Protein AF-A0A3M1JJW3-F1 (afdb_monomer)

Solvent-accessible surface area (backbone atoms only — not comparable to full-atom values): 13992 Å² total; per-residue (Å²): 138,58,79,67,61,59,53,56,55,54,56,55,59,58,60,66,68,74,74,71,74,74,78,77,76,80,74,69,38,36,72,59,6,46,48,39,45,74,72,70,44,71,58,30,52,30,18,22,95,76,25,69,29,32,69,38,70,54,55,29,68,55,89,68,52,60,65,56,50,45,45,43,37,59,63,37,68,72,61,50,55,37,51,52,63,90,74,53,37,67,65,55,50,36,7,33,48,45,27,38,71,74,47,78,52,71,62,95,85,65,74,89,71,65,64,76,88,78,71,61,98,82,52,53,69,14,44,54,46,36,50,73,49,48,50,42,51,84,35,59,80,87,49,46,53,62,68,37,66,76,66,75,45,83,68,41,48,68,56,44,46,47,42,37,58,60,40,68,87,89,52,63,33,47,52,62,90,60,50,38,71,70,58,39,36,38,30,27,54,43,47,32,53,37,43,47,63,70,70,46,64,98,61,73,81,56,90,89,61,83,66,98,58,66,61,70,60,50,51,51,52,51,50,51,49,52,53,53,50,50,52,52,52,51,56,55,64,76,73,110

Structure (mmCIF, N/CA/C/O backbone):
data_AF-A0A3M1JJW3-F1
#
_entry.id   AF-A0A3M1JJW3-F1
#
loop_
_atom_site.group_PDB
_atom_site.id
_atom_site.type_symbol
_atom_site.label_atom_id
_atom_site.label_alt_id
_atom_site.label_comp_id
_atom_site.label_asym_id
_atom_site.label_entity_id
_atom_site.label_seq_id
_atom_site.pdbx_PDB_ins_code
_atom_site.Cartn_x
_atom_site.Cartn_y
_atom_site.Cartn_z
_atom_site.occupancy
_atom_site.B_iso_or_equiv
_atom_site.auth_seq_id
_atom_site.auth_comp_id
_atom_site.auth_asym_id
_atom_site.auth_atom_id
_atom_site.pdbx_PDB_model_num
ATOM 1 N N . MET A 1 1 ? 36.194 26.537 -55.000 1.00 54.62 1 MET A N 1
ATOM 2 C CA . MET A 1 1 ? 36.031 26.000 -53.635 1.00 54.62 1 MET A CA 1
ATOM 3 C C . MET A 1 1 ? 37.402 25.673 -53.083 1.00 54.62 1 MET A C 1
ATOM 5 O O . MET A 1 1 ? 38.096 24.830 -53.651 1.00 54.62 1 MET A O 1
ATOM 9 N N . THR A 1 2 ? 37.841 26.425 -52.080 1.00 65.19 2 THR A N 1
ATOM 10 C CA . THR A 1 2 ? 39.199 26.355 -51.520 1.00 65.19 2 THR A CA 1
ATOM 11 C C . THR A 1 2 ? 39.281 25.254 -50.460 1.00 65.19 2 THR A C 1
ATOM 13 O O . THR A 1 2 ? 38.279 24.832 -49.886 1.00 65.19 2 THR A O 1
ATOM 16 N N . THR A 1 3 ? 40.483 24.746 -50.198 1.00 58.31 3 THR A N 1
ATOM 17 C CA . THR A 1 3 ? 40.775 23.640 -49.263 1.00 58.31 3 THR A CA 1
ATOM 18 C C . THR A 1 3 ? 40.256 23.865 -47.833 1.00 58.31 3 THR A C 1
ATOM 20 O O . THR A 1 3 ? 40.056 22.899 -47.104 1.00 58.31 3 THR A O 1
ATOM 23 N N . ILE A 1 4 ? 39.969 25.115 -47.456 1.00 58.34 4 ILE A N 1
ATOM 24 C CA . ILE A 1 4 ? 39.428 25.519 -46.150 1.00 58.34 4 ILE A CA 1
ATOM 25 C C . ILE A 1 4 ? 37.915 25.237 -46.037 1.00 58.34 4 ILE A C 1
ATOM 27 O O . ILE A 1 4 ? 37.450 24.828 -44.976 1.00 58.34 4 ILE A O 1
ATOM 31 N N . GLU A 1 5 ? 37.152 25.338 -47.131 1.00 54.09 5 GLU A N 1
ATOM 32 C CA . GLU A 1 5 ? 35.708 25.031 -47.136 1.00 54.09 5 GLU A CA 1
ATOM 33 C C . GLU A 1 5 ? 35.439 23.531 -46.944 1.00 54.09 5 GLU A C 1
ATOM 35 O O . GLU A 1 5 ? 34.469 23.141 -46.297 1.00 54.09 5 GLU A O 1
ATOM 40 N N . LYS A 1 6 ? 36.335 22.670 -47.444 1.00 52.19 6 LYS A N 1
ATOM 41 C CA . LYS A 1 6 ? 36.234 21.213 -47.265 1.00 52.19 6 LYS A CA 1
ATOM 42 C C . LYS A 1 6 ? 36.520 20.779 -45.824 1.00 52.19 6 LYS A C 1
ATOM 44 O O . LYS A 1 6 ? 35.926 19.806 -45.367 1.00 52.19 6 LYS A O 1
ATOM 49 N N . LEU A 1 7 ? 37.383 21.503 -45.103 1.00 52.34 7 LEU A N 1
ATOM 50 C CA . LEU A 1 7 ? 37.691 21.206 -43.701 1.00 52.34 7 LEU A CA 1
ATOM 51 C C . LEU A 1 7 ? 36.532 21.568 -42.762 1.00 52.34 7 LEU A C 1
ATOM 53 O O . LEU A 1 7 ? 36.288 20.835 -41.811 1.00 52.34 7 LEU A O 1
ATOM 57 N N . PHE A 1 8 ? 35.798 22.649 -43.048 1.00 49.50 8 PHE A N 1
ATOM 58 C CA . PHE A 1 8 ? 34.673 23.101 -42.218 1.00 49.50 8 PHE A CA 1
ATOM 59 C C . PHE A 1 8 ? 33.429 22.207 -42.362 1.00 49.50 8 PHE A C 1
ATOM 61 O O . PHE A 1 8 ? 32.713 21.958 -41.395 1.00 49.50 8 PHE A O 1
ATOM 68 N N . VAL A 1 9 ? 33.195 21.660 -43.560 1.00 55.44 9 VAL A N 1
ATOM 69 C CA . VAL A 1 9 ? 32.096 20.709 -43.808 1.00 55.44 9 VAL A CA 1
ATOM 70 C C . VAL A 1 9 ? 32.367 19.347 -43.149 1.00 55.44 9 VAL A C 1
ATOM 72 O O . VAL A 1 9 ? 31.439 18.709 -42.654 1.00 55.44 9 VAL A O 1
ATOM 75 N N . LEU A 1 10 ? 33.633 18.918 -43.071 1.00 51.59 10 LEU A N 1
ATOM 76 C CA . LEU A 1 10 ? 34.009 17.644 -42.446 1.00 51.59 10 LEU A CA 1
ATOM 77 C C . LEU A 1 10 ? 33.928 17.666 -40.908 1.00 51.59 10 LEU A C 1
ATOM 79 O O . LEU A 1 10 ? 33.547 16.658 -40.317 1.00 51.59 10 LEU A O 1
ATOM 83 N N . THR A 1 11 ? 34.210 18.791 -40.245 1.00 50.91 11 THR A N 1
ATOM 84 C CA . THR A 1 11 ? 34.072 18.903 -38.778 1.00 50.91 11 THR A CA 1
ATOM 85 C C . THR A 1 11 ? 32.626 19.087 -38.314 1.00 50.91 11 THR A C 1
ATOM 87 O O . THR A 1 11 ? 32.261 18.549 -37.271 1.00 50.91 11 THR A O 1
ATOM 90 N N . ILE A 1 12 ? 31.768 19.760 -39.091 1.00 53.88 12 ILE A N 1
ATOM 91 C CA . ILE A 1 12 ? 30.333 19.880 -38.766 1.00 53.88 12 ILE A CA 1
ATOM 92 C C . ILE A 1 12 ? 29.597 18.549 -38.998 1.00 53.88 12 ILE A C 1
ATOM 94 O O . ILE A 1 12 ? 28.742 18.176 -38.196 1.00 53.88 12 ILE A O 1
ATOM 98 N N . GLY A 1 13 ? 29.970 17.778 -40.027 1.00 49.88 13 GLY A N 1
ATOM 99 C CA . GLY A 1 13 ? 29.400 16.446 -40.267 1.00 49.88 13 GLY A CA 1
ATOM 100 C C . GLY A 1 13 ? 29.694 15.432 -39.150 1.00 49.88 13 GLY A C 1
ATOM 101 O O . GLY A 1 13 ? 28.838 14.612 -38.828 1.00 49.88 13 GLY A O 1
ATOM 102 N N . ALA A 1 14 ? 30.866 15.519 -38.512 1.00 51.44 14 ALA A N 1
ATOM 103 C CA . ALA A 1 14 ? 31.260 14.624 -37.420 1.00 51.44 14 ALA A CA 1
ATOM 104 C C . ALA A 1 14 ? 30.595 14.960 -36.069 1.00 51.44 14 ALA A C 1
ATOM 106 O O . ALA A 1 14 ? 30.401 14.069 -35.245 1.00 51.44 14 ALA A O 1
ATOM 107 N N . LEU A 1 15 ? 30.202 16.218 -35.842 1.00 51.81 15 LEU A N 1
ATOM 108 C CA . LEU A 1 15 ? 29.536 16.648 -34.603 1.00 51.81 15 LEU A CA 1
ATOM 109 C C . LEU A 1 15 ? 28.028 16.348 -34.580 1.00 51.81 15 LEU A C 1
ATOM 111 O O . LEU A 1 15 ? 27.453 16.229 -33.502 1.00 51.81 15 LEU A O 1
ATOM 115 N N . ILE A 1 16 ? 27.388 16.166 -35.739 1.00 53.56 16 ILE A N 1
ATOM 116 C CA . ILE A 1 16 ? 25.949 15.851 -35.817 1.00 53.56 16 ILE A CA 1
ATOM 117 C C . ILE A 1 16 ? 25.672 14.354 -35.562 1.00 53.56 16 ILE A C 1
ATOM 119 O O . ILE A 1 16 ? 24.586 13.999 -35.111 1.00 53.56 16 ILE A O 1
ATOM 123 N N . PHE A 1 17 ? 26.656 13.468 -35.747 1.00 51.25 17 PHE A N 1
ATOM 124 C CA . PHE A 1 17 ? 26.490 12.027 -35.491 1.00 51.25 17 PHE A CA 1
ATOM 125 C C . PHE A 1 17 ? 26.677 11.607 -34.022 1.00 51.25 17 PHE A C 1
ATOM 127 O O . PHE A 1 17 ? 26.298 10.498 -33.659 1.00 51.25 17 PHE A O 1
ATOM 134 N N . ALA A 1 18 ? 27.218 12.474 -33.161 1.00 55.72 18 ALA A N 1
ATOM 135 C CA . ALA A 1 18 ? 27.487 12.152 -31.753 1.00 55.72 18 ALA A CA 1
ATOM 136 C C . ALA A 1 18 ? 26.302 12.427 -30.798 1.00 55.72 18 ALA A C 1
ATOM 138 O O . ALA A 1 18 ? 26.419 12.190 -29.599 1.00 55.72 18 ALA A O 1
ATOM 139 N N . GLY A 1 19 ? 25.173 12.941 -31.305 1.00 49.34 19 GLY A N 1
ATOM 140 C CA . GLY A 1 19 ? 24.017 13.346 -30.488 1.00 49.34 19 GLY A CA 1
ATOM 141 C C . GLY A 1 19 ? 22.866 12.337 -30.412 1.00 49.34 19 GLY A C 1
ATOM 142 O O . GLY A 1 19 ? 21.942 12.539 -29.630 1.00 49.34 19 GLY A O 1
ATOM 143 N N . PHE A 1 20 ? 22.900 11.261 -31.202 1.00 56.09 20 PHE A N 1
ATOM 144 C CA . PHE A 1 20 ? 21.880 10.211 -31.187 1.00 56.09 20 PHE A CA 1
ATOM 145 C C . PHE A 1 20 ? 22.431 8.972 -30.479 1.00 56.09 20 PHE A C 1
ATOM 147 O O . PHE A 1 20 ? 22.791 7.980 -31.106 1.00 56.09 20 PHE A O 1
ATOM 154 N N . SER A 1 21 ? 22.504 9.034 -29.150 1.00 54.81 21 SER A N 1
ATOM 155 C CA . SER A 1 21 ? 22.507 7.810 -28.352 1.00 54.81 21 SER A CA 1
ATOM 156 C C . SER A 1 21 ? 21.081 7.264 -28.400 1.00 54.81 21 SER A C 1
ATOM 158 O O . SER A 1 21 ? 20.198 7.894 -27.811 1.00 54.81 21 SER A O 1
ATOM 160 N N . PRO A 1 22 ? 20.793 6.154 -29.107 1.00 50.78 22 PRO A N 1
ATOM 161 C CA . PRO A 1 22 ? 19.512 5.496 -28.918 1.00 50.78 22 PRO A CA 1
ATOM 162 C C . PRO A 1 22 ? 19.392 5.191 -27.423 1.00 50.78 22 PRO A C 1
ATOM 164 O O . PRO A 1 22 ? 20.326 4.644 -26.833 1.00 50.78 22 PRO A O 1
ATOM 167 N N . SER A 1 23 ? 18.274 5.576 -26.798 1.00 57.62 23 SER A N 1
ATOM 168 C CA . SER A 1 23 ? 17.914 4.971 -25.516 1.00 57.62 23 SER A CA 1
ATOM 169 C C . SER A 1 23 ? 17.923 3.471 -25.756 1.00 57.62 23 SER A C 1
ATOM 171 O O . SER A 1 23 ? 17.132 2.969 -26.556 1.00 57.62 23 SER A O 1
ATOM 173 N N . LEU A 1 24 ? 18.884 2.774 -25.152 1.00 58.94 24 LEU A N 1
ATOM 174 C CA . LEU A 1 24 ? 18.874 1.324 -25.129 1.00 58.94 24 LEU A CA 1
ATOM 175 C C . LEU A 1 24 ? 17.554 0.942 -24.469 1.00 58.94 24 LEU A C 1
ATOM 177 O O . LEU A 1 24 ? 17.331 1.276 -23.308 1.00 58.94 24 LEU A O 1
ATOM 181 N N . ALA A 1 25 ? 16.657 0.327 -25.237 1.00 65.44 25 ALA A N 1
ATOM 182 C CA . ALA A 1 25 ? 15.433 -0.219 -24.684 1.00 65.44 25 ALA A CA 1
ATOM 183 C C . ALA A 1 25 ? 15.824 -1.182 -23.556 1.00 65.44 25 ALA A C 1
ATOM 185 O O . ALA A 1 25 ? 16.636 -2.086 -23.778 1.00 65.44 25 ALA A O 1
ATOM 186 N N . HIS A 1 26 ? 15.294 -0.961 -22.350 1.00 75.69 26 HIS A N 1
ATOM 187 C CA . HIS A 1 26 ? 15.503 -1.870 -21.229 1.00 75.69 26 HIS A CA 1
ATOM 188 C C . HIS A 1 26 ? 14.913 -3.231 -21.598 1.00 75.69 26 HIS A C 1
ATOM 190 O O . HIS A 1 26 ? 13.712 -3.357 -21.850 1.00 75.69 26 HIS A O 1
ATOM 196 N N . ALA A 1 27 ? 15.772 -4.244 -21.705 1.00 82.25 27 ALA A N 1
ATOM 197 C CA . ALA A 1 27 ? 15.326 -5.604 -21.951 1.00 82.25 27 ALA A CA 1
ATOM 198 C C . ALA A 1 27 ? 14.653 -6.130 -20.679 1.00 82.25 27 ALA A C 1
ATOM 200 O O . ALA A 1 27 ? 15.264 -6.114 -19.612 1.00 82.25 27 ALA A O 1
ATOM 201 N N . GLN A 1 28 ? 13.409 -6.598 -20.802 1.00 89.75 28 GLN A N 1
ATOM 202 C CA . GLN A 1 28 ? 12.640 -7.077 -19.655 1.00 89.75 28 GLN A CA 1
ATOM 203 C C . GLN A 1 28 ? 13.352 -8.250 -18.969 1.00 89.75 28 GLN A C 1
ATOM 205 O O . GLN A 1 28 ? 13.761 -9.209 -19.628 1.00 89.75 28 GLN A O 1
ATOM 210 N N . ASN A 1 29 ? 13.467 -8.186 -17.646 1.00 96.50 29 ASN A N 1
ATOM 211 C CA . ASN A 1 29 ? 14.140 -9.173 -16.812 1.00 96.50 29 ASN A CA 1
ATOM 212 C C . ASN A 1 29 ? 13.159 -9.769 -15.778 1.00 96.50 29 ASN A C 1
ATOM 214 O O . ASN A 1 29 ? 12.889 -9.129 -14.758 1.00 96.50 29 ASN A O 1
ATOM 218 N N . PRO A 1 30 ? 12.641 -10.994 -15.991 1.00 96.62 30 PRO A N 1
ATOM 219 C CA . PRO A 1 30 ? 11.679 -11.608 -15.075 1.00 96.62 30 PRO A CA 1
ATOM 220 C C . PRO A 1 30 ? 12.261 -11.920 -13.686 1.00 96.62 30 PRO A C 1
ATOM 222 O O . PRO A 1 30 ? 11.524 -11.865 -12.704 1.00 96.62 30 PRO A O 1
ATOM 225 N N . ASP A 1 31 ? 13.567 -12.177 -13.559 1.00 97.56 31 ASP A N 1
ATOM 226 C CA . ASP A 1 31 ? 14.196 -12.398 -12.247 1.00 97.56 31 ASP A CA 1
ATOM 227 C C . ASP A 1 31 ? 14.218 -11.101 -11.428 1.00 97.56 31 ASP A C 1
ATOM 229 O O . ASP A 1 31 ? 13.888 -11.099 -10.239 1.00 97.56 31 ASP A O 1
ATOM 233 N N . ASN A 1 32 ? 14.532 -9.971 -12.073 1.00 97.50 32 ASN A N 1
ATOM 234 C CA . ASN A 1 32 ? 14.405 -8.661 -11.434 1.00 97.50 32 ASN A CA 1
ATOM 235 C C . ASN A 1 32 ? 12.936 -8.345 -11.114 1.00 97.50 32 ASN A C 1
ATOM 237 O O . ASN A 1 32 ? 12.628 -7.856 -10.030 1.00 97.50 32 ASN A O 1
ATOM 241 N N . GLY A 1 33 ? 12.014 -8.691 -12.015 1.00 97.38 33 GLY A N 1
ATOM 242 C CA . GLY A 1 33 ? 10.577 -8.539 -11.802 1.00 97.38 33 GLY A CA 1
ATOM 243 C C . GLY A 1 33 ? 10.077 -9.276 -10.563 1.00 97.38 33 GLY A C 1
ATOM 244 O O . GLY A 1 33 ? 9.302 -8.718 -9.785 1.00 97.38 33 GLY A O 1
ATOM 245 N N . LYS A 1 34 ? 10.575 -10.493 -10.326 1.00 97.69 34 LYS A N 1
ATOM 246 C CA . LYS A 1 34 ? 10.289 -11.265 -9.114 1.00 97.69 34 LYS A CA 1
ATOM 247 C C . LYS A 1 34 ? 10.776 -10.552 -7.854 1.00 97.69 34 LYS A C 1
ATOM 249 O O . LYS A 1 34 ? 10.012 -10.433 -6.900 1.00 97.69 34 LYS A O 1
ATOM 254 N N . LEU A 1 35 ? 12.002 -10.025 -7.858 1.00 97.00 35 LEU A N 1
ATOM 255 C CA . LEU A 1 35 ? 12.539 -9.252 -6.727 1.00 97.00 35 LEU A CA 1
ATOM 256 C C . LEU A 1 35 ? 11.706 -7.994 -6.452 1.00 97.00 35 LEU A C 1
ATOM 258 O O . LEU A 1 35 ? 11.370 -7.701 -5.302 1.00 97.00 35 LEU A O 1
ATOM 262 N N . VAL A 1 36 ? 11.318 -7.265 -7.503 1.00 95.69 36 VAL A N 1
ATOM 263 C CA . VAL A 1 36 ? 10.444 -6.095 -7.368 1.00 95.69 36 VAL A CA 1
ATOM 264 C C . VAL A 1 36 ? 9.097 -6.497 -6.765 1.00 95.69 36 VAL A C 1
ATOM 266 O O . VAL A 1 36 ? 8.619 -5.850 -5.834 1.00 95.69 36 VAL A O 1
ATOM 269 N N . TRP A 1 37 ? 8.487 -7.578 -7.251 1.00 95.56 37 TRP A N 1
ATOM 270 C CA . TRP A 1 37 ? 7.200 -8.068 -6.760 1.00 95.56 37 TRP A CA 1
ATOM 271 C C . TRP A 1 37 ? 7.238 -8.515 -5.295 1.00 95.56 37 TRP A C 1
ATOM 273 O O . TRP A 1 37 ? 6.330 -8.207 -4.520 1.00 95.56 37 TRP A O 1
ATOM 283 N N . GLU A 1 38 ? 8.280 -9.252 -4.914 1.00 94.75 38 GLU A N 1
ATOM 284 C CA . GLU A 1 38 ? 8.361 -9.909 -3.613 1.00 94.75 38 GLU A CA 1
ATOM 285 C C . GLU A 1 38 ? 8.897 -9.005 -2.504 1.00 94.75 38 GLU A C 1
ATOM 287 O O . GLU A 1 38 ? 8.471 -9.163 -1.353 1.00 94.75 38 GLU A O 1
ATOM 292 N N . GLU A 1 39 ? 9.805 -8.081 -2.831 1.00 91.12 39 GLU A N 1
ATOM 293 C CA . GLU A 1 39 ? 10.620 -7.381 -1.832 1.00 91.12 39 GLU A CA 1
ATOM 294 C C . GLU A 1 39 ? 10.546 -5.854 -1.917 1.00 91.12 39 GLU A C 1
ATOM 296 O O . GLU A 1 39 ? 10.592 -5.186 -0.883 1.00 91.12 39 GLU A O 1
ATOM 301 N N . GLN A 1 40 ? 10.458 -5.287 -3.122 1.00 89.00 40 GLN A N 1
ATOM 302 C CA . GLN A 1 40 ? 10.603 -3.834 -3.313 1.00 89.00 40 GLN A CA 1
ATOM 303 C C . GLN A 1 40 ? 9.260 -3.115 -3.458 1.00 89.00 40 GLN A C 1
ATOM 305 O O . GLN A 1 40 ? 9.141 -1.938 -3.117 1.00 89.00 40 GLN A O 1
ATOM 310 N N . SER A 1 41 ? 8.243 -3.822 -3.944 1.00 87.25 41 SER A N 1
ATOM 311 C CA . SER A 1 41 ? 6.891 -3.308 -4.119 1.00 87.25 41 SER A CA 1
ATOM 312 C C . SER A 1 41 ? 5.930 -3.885 -3.081 1.00 87.25 41 SER A C 1
ATOM 314 O O . SER A 1 41 ? 6.140 -4.947 -2.500 1.00 87.25 41 SER A O 1
ATOM 316 N N . ASN A 1 42 ? 4.817 -3.182 -2.879 1.00 88.31 42 ASN A N 1
ATOM 317 C CA . ASN A 1 42 ? 3.696 -3.667 -2.073 1.00 88.31 42 ASN A CA 1
ATOM 318 C C . ASN A 1 42 ? 2.580 -4.272 -2.943 1.00 88.31 42 ASN A C 1
ATOM 320 O O . ASN A 1 42 ? 1.467 -4.475 -2.458 1.00 88.31 42 ASN A O 1
ATOM 324 N N . CYS A 1 43 ? 2.845 -4.553 -4.226 1.00 92.69 43 CYS A N 1
ATOM 325 C CA . CYS A 1 43 ? 1.827 -4.996 -5.180 1.00 92.69 43 CYS A CA 1
ATOM 326 C C . CYS A 1 43 ? 1.178 -6.321 -4.754 1.00 92.69 43 CYS A C 1
ATOM 328 O O . CYS A 1 43 ? -0.053 -6.436 -4.762 1.00 92.69 43 CYS A O 1
ATOM 330 N N . LYS A 1 44 ? 1.983 -7.278 -4.271 1.00 93.50 44 LYS A N 1
ATOM 331 C CA . LYS A 1 44 ? 1.506 -8.581 -3.784 1.00 93.50 44 LYS A CA 1
ATOM 332 C C . LYS A 1 44 ? 0.524 -8.491 -2.615 1.00 93.50 44 LYS A C 1
ATOM 334 O O . LYS A 1 44 ? -0.348 -9.345 -2.472 1.00 93.50 44 LYS A O 1
ATOM 339 N N . ASN A 1 45 ? 0.597 -7.431 -1.802 1.00 91.06 45 ASN A N 1
ATOM 340 C CA . ASN A 1 45 ? -0.308 -7.266 -0.662 1.00 91.06 45 ASN A CA 1
ATOM 341 C C . ASN A 1 45 ? -1.761 -7.164 -1.128 1.00 91.06 45 ASN A C 1
ATOM 343 O O . ASN A 1 45 ? -2.654 -7.656 -0.438 1.00 91.06 45 ASN A O 1
ATOM 347 N N . CYS A 1 46 ? -1.982 -6.579 -2.311 1.00 91.31 46 CYS A N 1
ATOM 348 C CA . CYS A 1 46 ? -3.299 -6.464 -2.925 1.00 91.31 46 CYS A CA 1
ATOM 349 C C . CYS A 1 46 ? -3.573 -7.549 -3.971 1.00 91.31 46 CYS A C 1
ATOM 351 O O . CYS A 1 46 ? -4.694 -8.044 -4.041 1.00 91.31 46 CYS A O 1
ATOM 353 N N . HIS A 1 47 ? -2.577 -7.918 -4.774 1.00 93.50 47 HIS A N 1
ATOM 354 C CA . HIS A 1 47 ? -2.738 -8.818 -5.921 1.00 93.50 47 HIS A CA 1
ATOM 355 C C . HIS A 1 47 ? -2.353 -10.279 -5.638 1.00 93.50 47 HIS A C 1
ATOM 357 O O . HIS A 1 47 ? -2.420 -11.102 -6.543 1.00 93.50 47 HIS A O 1
ATOM 363 N N . GLY A 1 48 ? -1.985 -10.620 -4.402 1.00 92.69 48 GLY A N 1
ATOM 364 C CA . GLY A 1 48 ? -1.575 -11.971 -4.012 1.00 92.69 48 GLY A CA 1
ATOM 365 C C . GLY A 1 48 ? -0.101 -12.258 -4.301 1.00 92.69 48 GLY A C 1
ATOM 366 O O . GLY A 1 48 ? 0.531 -11.587 -5.112 1.00 92.69 48 GLY A O 1
ATOM 367 N N . ASP A 1 49 ? 0.464 -13.260 -3.626 1.00 93.44 49 ASP A N 1
ATOM 368 C CA . ASP A 1 49 ? 1.900 -13.573 -3.712 1.00 93.44 49 ASP A CA 1
ATOM 369 C C . ASP A 1 49 ? 2.359 -13.949 -5.127 1.00 93.44 49 ASP A C 1
ATOM 371 O O . ASP A 1 49 ? 3.486 -13.655 -5.510 1.00 93.44 49 ASP A O 1
ATOM 375 N N . MET A 1 50 ? 1.459 -14.511 -5.930 1.00 93.88 50 MET A N 1
ATOM 376 C CA . MET A 1 50 ? 1.692 -14.970 -7.299 1.00 93.88 50 MET A CA 1
ATOM 377 C C . MET A 1 50 ? 0.837 -14.195 -8.310 1.00 93.88 50 MET A C 1
ATOM 379 O O . MET A 1 50 ? 0.545 -14.709 -9.380 1.00 93.88 50 MET A O 1
ATOM 383 N N . GLY A 1 51 ? 0.352 -12.996 -7.964 1.00 94.25 51 GLY A N 1
ATOM 384 C CA . GLY A 1 51 ? -0.503 -12.207 -8.857 1.00 94.25 51 GLY A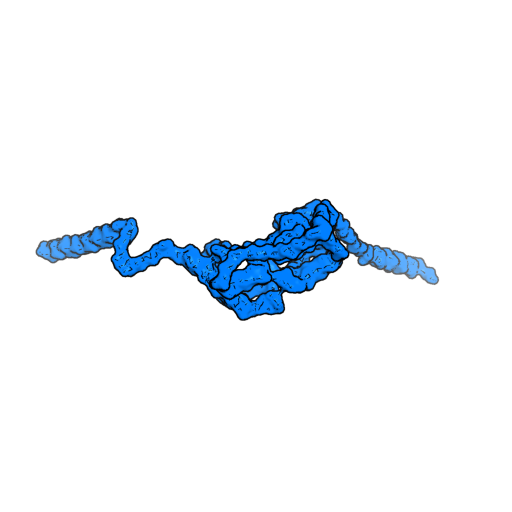 CA 1
ATOM 385 C C . GLY A 1 51 ? -1.882 -12.821 -9.124 1.00 94.25 51 GLY A C 1
ATOM 386 O O . GLY A 1 51 ? -2.567 -12.386 -10.040 1.00 94.25 51 GLY A O 1
ATOM 387 N N . GLN A 1 52 ? -2.314 -13.816 -8.350 1.00 92.56 52 GLN A N 1
ATOM 388 C CA . GLN A 1 52 ? -3.590 -14.534 -8.495 1.00 92.56 52 GLN A CA 1
ATOM 389 C C . GLN A 1 52 ? -4.820 -13.741 -8.020 1.00 92.56 52 GLN A C 1
ATOM 391 O O . GLN A 1 52 ? -5.956 -14.191 -8.143 1.00 92.56 52 GLN A O 1
ATOM 396 N N . GLY A 1 53 ? -4.595 -12.557 -7.465 1.00 90.94 53 GLY A N 1
ATOM 397 C CA . GLY A 1 53 ? -5.602 -11.728 -6.828 1.00 90.94 53 GLY A CA 1
ATOM 398 C C . GLY A 1 53 ? -5.731 -12.002 -5.329 1.00 90.94 53 GLY A C 1
ATOM 399 O O . GLY A 1 53 ? -5.465 -13.095 -4.831 1.00 90.94 53 GLY A O 1
ATOM 400 N N . LYS A 1 54 ? -6.124 -10.964 -4.587 1.00 89.62 54 LYS A N 1
ATOM 401 C CA . LYS A 1 54 ? -6.445 -11.036 -3.152 1.00 89.62 54 LYS A CA 1
ATOM 402 C C . LYS A 1 54 ? -7.469 -9.960 -2.798 1.00 89.62 54 LYS A C 1
ATOM 404 O O . LYS A 1 54 ? -8.668 -10.202 -2.789 1.00 89.62 54 LYS A O 1
ATOM 409 N N . TRP A 1 55 ? -6.999 -8.740 -2.575 1.00 87.88 55 TRP A N 1
ATOM 410 C CA . TRP A 1 55 ? -7.828 -7.543 -2.398 1.00 87.88 55 TRP A CA 1
ATOM 411 C C . TRP A 1 55 ? -8.181 -6.890 -3.742 1.00 87.88 55 TRP A C 1
ATOM 413 O O . TRP A 1 55 ? -9.218 -6.240 -3.868 1.00 87.88 55 TRP A O 1
ATOM 423 N N . SER A 1 56 ? -7.314 -7.094 -4.733 1.00 89.38 56 SER A N 1
ATOM 424 C CA . SER A 1 56 ? -7.445 -6.683 -6.128 1.00 89.38 56 SER A CA 1
ATOM 425 C C . SER A 1 56 ? -7.440 -7.914 -7.029 1.00 89.38 56 SER A C 1
ATOM 427 O O . SER A 1 56 ? -6.938 -8.963 -6.625 1.00 89.38 56 SER A O 1
ATOM 429 N N . GLY A 1 57 ? -7.986 -7.774 -8.239 1.00 89.56 57 GLY A N 1
ATOM 430 C CA . GLY A 1 57 ? -8.074 -8.869 -9.207 1.00 89.56 57 GLY A CA 1
ATOM 431 C C . GLY A 1 57 ? -6.714 -9.429 -9.646 1.00 89.56 57 GLY A C 1
ATOM 432 O O . GLY A 1 57 ? -5.674 -8.805 -9.386 1.00 89.56 57 GLY A O 1
ATOM 433 N N . PRO A 1 58 ? -6.724 -10.599 -10.306 1.00 92.19 58 PRO A N 1
ATOM 434 C CA . PRO A 1 58 ? -5.514 -11.249 -10.783 1.00 92.19 58 PRO A CA 1
ATOM 435 C C . PRO A 1 58 ? -4.786 -10.399 -11.827 1.00 92.19 58 PRO A C 1
ATOM 437 O O . PRO A 1 58 ? -5.394 -9.665 -12.606 1.00 92.19 58 PRO A O 1
ATOM 440 N N . LEU A 1 59 ? -3.466 -10.523 -11.825 1.00 94.31 59 LEU A N 1
ATOM 441 C CA . LEU A 1 59 ? -2.556 -10.022 -12.846 1.00 94.31 59 LEU A CA 1
ATOM 442 C C . LEU A 1 59 ? -1.972 -11.154 -13.700 1.00 94.31 59 LEU A C 1
ATOM 444 O O . LEU A 1 59 ? -1.598 -10.911 -14.846 1.00 94.31 59 LEU A O 1
ATOM 448 N N . VAL A 1 60 ? -1.899 -12.379 -13.170 1.00 93.88 60 VAL A N 1
ATOM 449 C CA . VAL A 1 60 ? -1.536 -13.551 -13.978 1.00 93.88 60 VAL A CA 1
ATOM 450 C C . VAL A 1 60 ? -2.618 -13.843 -15.009 1.00 93.88 60 VAL A C 1
ATOM 452 O O . VAL A 1 60 ? -3.808 -13.707 -14.729 1.00 93.88 60 VAL A O 1
ATOM 455 N N . GLY A 1 61 ? -2.199 -14.208 -16.221 1.00 90.31 61 GLY A N 1
ATOM 456 C CA . GLY A 1 61 ? -3.113 -14.366 -17.354 1.00 90.31 61 GLY A CA 1
ATOM 457 C C . GLY A 1 61 ? -3.723 -13.051 -17.862 1.00 90.31 61 GLY A C 1
ATOM 458 O O . GLY A 1 61 ? -4.682 -13.088 -18.624 1.00 90.31 61 GLY A O 1
ATOM 459 N N . SER A 1 62 ? -3.202 -11.890 -17.448 1.00 91.31 62 SER A N 1
ATOM 460 C CA . SER A 1 62 ? -3.651 -10.594 -17.964 1.00 91.31 62 SER A CA 1
ATOM 461 C C . SER A 1 62 ? -3.362 -10.465 -19.460 1.00 91.31 62 SER A C 1
ATOM 463 O O . SER A 1 62 ? -2.228 -10.640 -19.896 1.00 91.31 62 SER A O 1
ATOM 465 N N . GLU A 1 63 ? -4.377 -10.086 -20.236 1.00 91.75 63 GLU A N 1
ATOM 466 C CA . GLU A 1 63 ? -4.254 -9.799 -21.675 1.00 91.75 63 GLU A CA 1
ATOM 467 C C . GLU A 1 63 ? -3.710 -8.389 -21.964 1.00 91.75 63 GLU A C 1
ATOM 469 O O . GLU A 1 63 ? -3.593 -7.976 -23.117 1.00 91.75 63 GLU A O 1
ATOM 474 N N . LYS A 1 64 ? -3.405 -7.619 -20.914 1.00 94.06 64 LYS A N 1
ATOM 475 C CA . LYS A 1 64 ? -2.893 -6.254 -21.038 1.00 94.06 64 LYS A CA 1
ATOM 476 C C . LYS A 1 64 ? -1.454 -6.230 -21.525 1.00 94.06 64 LYS A C 1
ATOM 478 O O . LYS A 1 64 ? -0.678 -7.145 -21.279 1.00 94.06 64 LYS A O 1
ATOM 483 N N . THR A 1 65 ? -1.074 -5.118 -22.129 1.00 96.25 65 THR A N 1
ATOM 484 C CA . THR A 1 65 ? 0.311 -4.803 -22.482 1.00 96.25 65 THR A CA 1
ATOM 485 C C . THR A 1 65 ? 1.088 -4.233 -21.292 1.00 96.25 65 THR A C 1
ATOM 487 O O . THR A 1 65 ? 0.508 -3.709 -20.339 1.00 96.25 65 THR A O 1
ATOM 490 N N . ALA A 1 66 ? 2.421 -4.269 -21.361 1.00 95.25 66 ALA A N 1
ATOM 491 C CA . ALA A 1 66 ? 3.273 -3.641 -20.349 1.00 95.25 66 ALA A CA 1
ATOM 492 C C . ALA A 1 66 ? 3.034 -2.119 -20.230 1.00 95.25 66 ALA A C 1
ATOM 494 O O . ALA A 1 66 ? 3.118 -1.569 -19.135 1.00 95.25 66 ALA A O 1
ATOM 495 N N . ASP A 1 67 ? 2.687 -1.444 -21.329 1.00 96.06 67 ASP A N 1
ATOM 496 C CA . ASP A 1 67 ? 2.387 -0.006 -21.321 1.00 96.06 67 ASP A CA 1
ATOM 497 C C . ASP A 1 67 ? 1.063 0.288 -20.605 1.00 96.06 67 ASP A C 1
ATOM 499 O O . ASP A 1 67 ? 0.989 1.225 -19.813 1.00 96.06 67 ASP A O 1
ATOM 503 N N . GLU A 1 68 ? 0.045 -0.559 -20.783 1.00 96.56 68 GLU A N 1
ATOM 504 C CA . GLU A 1 68 ? -1.198 -0.464 -20.006 1.00 96.56 68 GLU A CA 1
ATOM 505 C C . GLU A 1 68 ? -0.974 -0.730 -18.511 1.00 96.56 68 GLU A C 1
ATOM 507 O O . GLU A 1 68 ? -1.692 -0.181 -17.675 1.00 96.56 68 GLU A O 1
ATOM 512 N N . TRP A 1 69 ? 0.006 -1.566 -18.145 1.00 95.81 69 TRP A N 1
ATOM 513 C CA . TRP A 1 69 ? 0.387 -1.745 -16.740 1.00 95.81 69 TRP A CA 1
ATOM 514 C C . TRP A 1 69 ? 1.025 -0.482 -16.180 1.00 95.81 69 TRP A C 1
ATOM 516 O O . TRP A 1 69 ? 0.663 -0.059 -15.083 1.00 95.81 69 TRP A O 1
ATOM 526 N N . ILE A 1 70 ? 1.932 0.143 -16.934 1.00 96.31 70 ILE A N 1
ATOM 527 C CA . ILE A 1 70 ? 2.527 1.426 -16.551 1.00 96.31 70 ILE A CA 1
ATOM 528 C C . ILE A 1 70 ? 1.420 2.469 -16.376 1.00 96.31 70 ILE A C 1
ATOM 530 O O . ILE A 1 70 ? 1.328 3.073 -15.310 1.00 96.31 70 ILE A O 1
ATOM 534 N N . GLU A 1 71 ? 0.521 2.624 -17.351 1.00 95.81 71 GLU A N 1
ATOM 535 C CA . GLU A 1 71 ? -0.613 3.551 -17.251 1.00 95.81 71 GLU A CA 1
ATOM 536 C C . GLU A 1 71 ? -1.463 3.271 -16.006 1.00 95.81 71 GLU A C 1
ATOM 538 O O . GLU A 1 71 ? -1.758 4.182 -15.235 1.00 95.81 71 GLU A O 1
ATOM 543 N N . GLN A 1 72 ? -1.806 2.010 -15.743 1.00 94.00 72 GLN A N 1
ATOM 544 C CA . GLN A 1 72 ? -2.592 1.640 -14.569 1.00 94.00 72 GLN A CA 1
ATOM 545 C C . GLN A 1 72 ? -1.849 1.904 -13.246 1.00 94.00 72 GLN A C 1
ATOM 547 O O . GLN A 1 72 ? -2.502 2.164 -12.240 1.00 94.00 72 GLN A O 1
ATOM 552 N N . VAL A 1 73 ? -0.514 1.858 -13.212 1.00 93.69 73 VAL A N 1
ATOM 553 C CA . VAL A 1 73 ? 0.290 2.174 -12.016 1.00 93.69 73 VAL A CA 1
ATOM 554 C C . VAL A 1 73 ? 0.442 3.687 -11.808 1.00 93.69 73 VAL A C 1
ATOM 556 O O . VAL A 1 73 ? 0.448 4.150 -10.663 1.00 93.69 73 VAL A O 1
ATOM 559 N N . ARG A 1 74 ? 0.545 4.468 -12.892 1.00 93.31 74 ARG A N 1
ATOM 560 C CA . ARG A 1 74 ? 0.697 5.935 -12.839 1.00 93.31 74 ARG A CA 1
ATOM 561 C C . ARG A 1 74 ? -0.632 6.658 -12.645 1.00 93.31 74 ARG A C 1
ATOM 563 O O . ARG A 1 74 ? -0.718 7.580 -11.839 1.00 93.31 74 ARG A O 1
ATOM 570 N N . THR A 1 75 ? -1.665 6.222 -13.354 1.00 91.19 75 THR A N 1
ATOM 571 C CA . THR A 1 75 ? -3.024 6.777 -13.331 1.00 91.19 75 THR A CA 1
ATOM 572 C C . THR A 1 75 ? -4.033 5.668 -13.032 1.00 91.19 75 THR A C 1
ATOM 574 O O . THR A 1 75 ? -4.785 5.227 -13.907 1.00 91.19 75 THR A O 1
ATOM 577 N N . PRO A 1 76 ? -4.037 5.163 -11.790 1.00 89.06 76 PRO A N 1
ATOM 578 C CA . PRO A 1 76 ? -4.858 4.030 -11.419 1.00 89.06 76 PRO A CA 1
ATOM 579 C C . PRO A 1 76 ? -6.340 4.378 -11.362 1.00 89.06 76 PRO A C 1
ATOM 581 O O . PRO A 1 76 ? -6.761 5.458 -10.950 1.00 89.06 76 PRO A O 1
ATOM 584 N N . LYS A 1 77 ? -7.150 3.380 -11.697 1.00 83.38 77 LYS A N 1
ATOM 585 C CA . LYS A 1 77 ? -8.600 3.385 -11.484 1.00 83.38 77 LYS A CA 1
ATOM 586 C C . LYS A 1 77 ? -8.950 2.730 -10.145 1.00 83.38 77 LYS A C 1
ATOM 588 O O . LYS A 1 77 ? -8.276 1.796 -9.705 1.00 83.38 77 LYS A O 1
ATOM 593 N N . ARG A 1 78 ? -10.095 3.118 -9.572 1.00 82.56 78 ARG A N 1
ATOM 594 C CA . ARG A 1 78 ? -10.668 2.531 -8.341 1.00 82.56 78 ARG A CA 1
ATOM 595 C C . ARG A 1 78 ? -9.731 2.721 -7.132 1.00 82.56 78 ARG A C 1
ATOM 597 O O . ARG A 1 78 ? -9.038 3.724 -7.038 1.00 82.56 78 ARG A O 1
ATOM 604 N N . ALA A 1 79 ? -9.728 1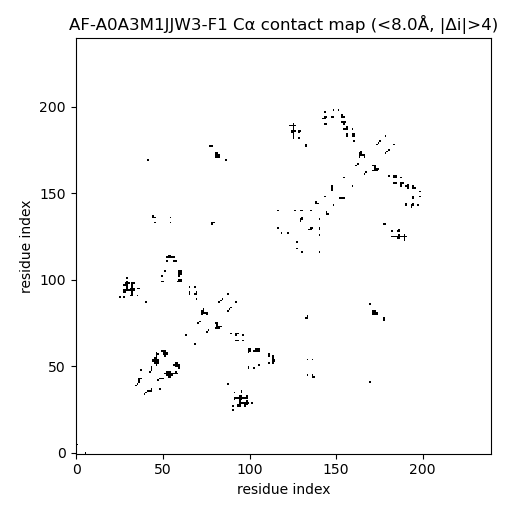.772 -6.197 1.00 83.25 79 ALA A N 1
ATOM 605 C CA . ALA A 1 79 ? -8.979 1.845 -4.941 1.00 83.25 79 ALA A CA 1
ATOM 606 C C . ALA A 1 79 ? -7.469 1.545 -5.070 1.00 83.25 79 ALA A C 1
ATOM 608 O O . ALA A 1 79 ? -6.775 1.508 -4.058 1.00 83.25 79 ALA A O 1
ATOM 609 N N . MET A 1 80 ? -6.950 1.285 -6.277 1.00 89.06 80 MET A N 1
ATOM 610 C CA . MET A 1 80 ? -5.511 1.088 -6.473 1.00 89.06 80 MET A CA 1
ATOM 611 C C . MET A 1 80 ? -4.800 2.438 -6.327 1.00 89.06 80 MET A C 1
ATOM 613 O O . MET A 1 80 ? -5.191 3.373 -7.018 1.00 89.06 80 MET A O 1
ATOM 617 N N . PRO A 1 81 ? -3.783 2.573 -5.464 1.00 87.56 81 PRO A N 1
ATOM 618 C CA . PRO A 1 81 ? -3.098 3.843 -5.284 1.00 87.56 81 PRO A CA 1
ATOM 619 C C . PRO A 1 81 ? -2.095 4.110 -6.409 1.00 87.56 81 PRO A C 1
ATOM 621 O O . PRO A 1 81 ? -1.659 3.185 -7.098 1.00 87.56 81 PRO A O 1
ATOM 624 N N . ALA A 1 82 ? -1.734 5.381 -6.588 1.00 88.75 82 ALA A N 1
ATOM 625 C CA . ALA A 1 82 ? -0.756 5.779 -7.596 1.00 88.75 82 ALA A CA 1
ATOM 626 C C . ALA A 1 82 ? 0.664 5.578 -7.059 1.00 88.75 82 ALA A C 1
ATOM 628 O O . ALA A 1 82 ? 0.938 5.882 -5.893 1.00 88.75 82 ALA A O 1
ATOM 629 N N . PHE A 1 83 ? 1.564 5.102 -7.918 1.00 88.62 83 PHE A N 1
ATOM 630 C CA . PHE A 1 83 ? 2.987 4.999 -7.603 1.00 88.62 83 PHE A CA 1
ATOM 631 C C . PHE A 1 83 ? 3.794 5.894 -8.536 1.00 88.62 83 PHE A C 1
ATOM 633 O O . PHE A 1 83 ? 3.629 5.838 -9.759 1.00 88.62 83 PHE A O 1
ATOM 640 N N . SER A 1 84 ? 4.685 6.706 -7.972 1.00 88.75 84 SER A N 1
ATOM 641 C CA . SER A 1 84 ? 5.579 7.555 -8.759 1.00 88.75 84 SER A CA 1
ATOM 642 C C . SER A 1 84 ? 6.734 6.751 -9.368 1.00 88.75 84 SER A C 1
ATOM 644 O O . SER A 1 84 ? 7.006 5.618 -8.954 1.00 88.75 84 SER A O 1
ATOM 646 N N . ALA A 1 85 ? 7.429 7.334 -10.347 1.00 90.69 85 ALA A N 1
ATOM 647 C CA . ALA A 1 85 ? 8.600 6.708 -10.965 1.00 90.69 85 ALA A CA 1
ATOM 648 C C . ALA A 1 85 ? 9.759 6.521 -9.967 1.00 90.69 85 ALA A C 1
ATOM 650 O O . ALA A 1 85 ? 10.560 5.605 -10.121 1.00 90.69 85 ALA A O 1
ATOM 651 N N . GLU A 1 86 ? 9.824 7.352 -8.921 1.00 88.31 86 GLU A N 1
ATOM 652 C CA . GLU A 1 86 ? 10.794 7.228 -7.829 1.00 88.31 86 GLU A CA 1
ATOM 653 C C . GLU A 1 86 ? 10.479 6.055 -6.892 1.00 88.31 86 GLU A C 1
ATOM 655 O O . GLU A 1 86 ? 11.389 5.508 -6.274 1.00 88.31 86 GLU A O 1
ATOM 660 N N . GLN A 1 87 ? 9.202 5.677 -6.757 1.00 87.38 87 GLN A N 1
ATOM 661 C CA . GLN A 1 87 ? 8.794 4.526 -5.945 1.00 87.38 87 GLN A CA 1
ATOM 662 C C . GLN A 1 87 ? 8.979 3.208 -6.698 1.00 87.38 87 GLN A C 1
ATOM 664 O O . GLN A 1 87 ? 9.417 2.222 -6.111 1.00 87.38 87 GLN A O 1
ATOM 669 N N . ILE A 1 88 ? 8.612 3.191 -7.980 1.00 91.56 88 ILE A N 1
ATOM 670 C CA . ILE A 1 88 ? 8.799 2.058 -8.885 1.00 91.56 88 ILE A CA 1
ATOM 671 C C . ILE A 1 88 ? 8.945 2.601 -10.305 1.00 91.56 88 ILE A C 1
ATOM 673 O O . ILE A 1 88 ? 8.047 3.294 -10.777 1.00 91.56 88 ILE A O 1
ATOM 677 N N . SER A 1 89 ? 10.053 2.326 -10.988 1.00 94.38 89 SER A N 1
ATOM 678 C CA . SER A 1 89 ? 10.306 2.831 -12.342 1.00 94.38 89 SER A CA 1
ATOM 679 C C . SER A 1 89 ? 9.479 2.091 -13.398 1.00 94.38 89 SER A C 1
ATOM 681 O O . SER A 1 89 ? 8.960 1.002 -13.151 1.00 94.38 89 SER A O 1
ATOM 683 N N . ASP A 1 90 ? 9.351 2.671 -14.593 1.00 96.56 90 ASP A N 1
ATOM 684 C CA . ASP A 1 90 ? 8.672 2.005 -15.713 1.00 96.56 90 ASP A CA 1
ATOM 685 C C . ASP A 1 90 ? 9.378 0.694 -16.093 1.00 96.56 90 ASP A C 1
ATOM 687 O O . ASP A 1 90 ? 8.717 -0.310 -16.342 1.00 96.56 90 ASP A O 1
ATOM 691 N N . ASP A 1 91 ? 10.711 0.665 -16.041 1.00 96.69 91 ASP A N 1
ATOM 692 C CA . ASP A 1 91 ? 11.512 -0.539 -16.290 1.00 96.69 91 ASP A CA 1
ATOM 693 C C . ASP A 1 91 ? 11.237 -1.637 -15.256 1.00 96.69 91 ASP A C 1
ATOM 695 O O . ASP A 1 91 ? 11.035 -2.793 -15.618 1.00 96.69 91 ASP A O 1
ATOM 699 N N . GLN A 1 92 ? 11.120 -1.277 -13.973 1.00 96.75 92 GLN A N 1
ATOM 700 C CA . GLN A 1 92 ? 10.720 -2.225 -12.932 1.00 96.75 92 GLN A CA 1
ATOM 701 C C . GLN A 1 92 ? 9.309 -2.773 -13.178 1.00 96.75 92 GLN A C 1
ATOM 703 O O . GLN A 1 92 ? 9.073 -3.961 -12.976 1.00 96.75 92 GLN A O 1
ATOM 708 N N . ILE A 1 93 ? 8.368 -1.947 -13.650 1.00 96.94 93 ILE A N 1
ATOM 709 C CA . ILE A 1 93 ? 7.020 -2.413 -14.012 1.00 96.94 93 ILE A CA 1
ATOM 710 C C . ILE A 1 93 ? 7.083 -3.374 -15.205 1.00 96.94 93 ILE A C 1
ATOM 712 O O . ILE A 1 93 ? 6.411 -4.405 -15.190 1.00 96.94 93 ILE A O 1
ATOM 716 N N . ARG A 1 94 ? 7.911 -3.086 -16.217 1.00 97.38 94 ARG A N 1
ATOM 717 C CA . ARG A 1 94 ? 8.128 -3.982 -17.366 1.00 97.38 94 ARG A CA 1
ATOM 718 C C . ARG A 1 94 ? 8.751 -5.312 -16.957 1.00 97.38 94 ARG A C 1
ATOM 720 O O . ARG A 1 94 ? 8.386 -6.339 -17.528 1.00 97.38 94 ARG A O 1
ATOM 727 N N . ASP A 1 95 ? 9.647 -5.299 -15.980 1.00 98.12 95 ASP A N 1
ATOM 728 C CA . ASP A 1 95 ? 10.254 -6.500 -15.413 1.00 98.12 95 ASP A CA 1
ATOM 729 C C . ASP A 1 95 ? 9.217 -7.324 -14.637 1.00 98.12 95 ASP A C 1
ATOM 731 O O . ASP A 1 95 ? 9.119 -8.535 -14.838 1.00 98.12 95 ASP A O 1
ATOM 735 N N . VAL A 1 96 ? 8.373 -6.680 -13.818 1.00 97.69 96 VAL A N 1
ATOM 736 C CA . VAL A 1 96 ? 7.247 -7.343 -13.131 1.00 97.69 96 VAL A CA 1
ATOM 737 C C . VAL A 1 96 ? 6.262 -7.936 -14.140 1.00 97.69 96 VAL A C 1
ATOM 739 O O . VAL A 1 96 ? 5.820 -9.067 -13.960 1.00 97.69 96 VAL A O 1
ATOM 742 N N . PHE A 1 97 ? 5.942 -7.220 -15.220 1.00 97.19 97 PHE A N 1
ATOM 743 C CA . PHE A 1 97 ? 5.102 -7.736 -16.302 1.00 97.19 97 PHE A CA 1
ATOM 744 C C . PHE A 1 97 ? 5.690 -9.023 -16.902 1.00 97.19 97 PHE A C 1
ATOM 746 O O . PHE A 1 97 ? 4.984 -10.022 -17.044 1.00 97.19 97 PHE A O 1
ATOM 753 N N . ALA A 1 98 ? 6.996 -9.031 -17.194 1.00 97.19 98 ALA A N 1
ATOM 754 C CA . ALA A 1 98 ? 7.676 -10.219 -17.700 1.00 97.19 98 ALA A CA 1
ATOM 755 C C . ALA A 1 98 ? 7.683 -11.364 -16.680 1.00 97.19 98 ALA A C 1
ATOM 757 O O . ALA A 1 98 ? 7.455 -12.508 -17.061 1.00 97.19 98 ALA A O 1
ATOM 758 N N . TYR A 1 99 ? 7.879 -11.070 -15.390 1.00 97.56 99 TYR A N 1
ATOM 759 C CA . TYR A 1 99 ? 7.765 -12.067 -14.323 1.00 97.56 99 TYR A CA 1
ATOM 760 C C . TYR A 1 99 ? 6.369 -12.702 -14.284 1.00 97.56 99 TYR A C 1
ATOM 762 O O . TYR A 1 99 ? 6.252 -13.924 -14.230 1.00 97.56 99 TYR A O 1
ATOM 770 N N . MET A 1 100 ? 5.309 -11.903 -14.390 1.00 97.31 100 MET A N 1
ATOM 771 C CA . MET A 1 100 ? 3.922 -12.382 -14.332 1.00 97.31 100 MET A CA 1
ATOM 772 C C . MET A 1 100 ? 3.575 -13.300 -15.505 1.00 97.31 100 MET A C 1
ATOM 774 O O . MET A 1 100 ? 2.825 -14.256 -15.325 1.00 97.31 100 MET A O 1
ATOM 778 N N . ALA A 1 101 ? 4.181 -13.075 -16.673 1.00 95.19 101 ALA A N 1
ATOM 779 C CA . ALA A 1 101 ? 4.071 -13.969 -17.824 1.00 95.19 101 ALA A CA 1
ATOM 780 C C . ALA A 1 101 ? 4.765 -15.334 -17.623 1.00 95.19 101 ALA A C 1
ATOM 782 O O . ALA A 1 101 ? 4.478 -16.271 -18.364 1.00 95.19 101 ALA A O 1
ATOM 783 N N . THR A 1 102 ? 5.664 -15.473 -16.637 1.00 96.06 102 THR A N 1
ATOM 784 C CA . THR A 1 102 ? 6.286 -16.770 -16.299 1.00 96.06 102 THR A CA 1
ATOM 785 C C . THR A 1 102 ? 5.415 -17.641 -15.392 1.00 96.06 102 THR A C 1
ATOM 787 O O . THR A 1 102 ? 5.675 -18.837 -15.251 1.00 96.06 102 THR A O 1
ATOM 790 N N . LEU A 1 103 ? 4.393 -17.057 -14.761 1.00 95.62 103 LEU A N 1
ATOM 791 C CA . LEU A 1 103 ? 3.519 -17.750 -13.823 1.00 95.62 103 LEU A CA 1
ATOM 792 C C . LEU A 1 103 ? 2.357 -18.434 -14.559 1.00 95.62 103 LEU A C 1
ATOM 794 O O . LEU A 1 103 ? 1.901 -17.933 -15.589 1.00 95.62 103 LEU A O 1
ATOM 798 N N . PRO A 1 104 ? 1.849 -19.572 -14.049 1.00 90.75 104 PRO A N 1
ATOM 799 C CA . PRO A 1 104 ? 0.700 -20.225 -14.658 1.00 90.75 104 PRO A CA 1
ATOM 800 C C . PRO A 1 104 ? -0.527 -19.300 -14.599 1.00 90.75 104 PRO A C 1
ATOM 802 O O . PRO A 1 104 ? -0.779 -18.695 -13.550 1.00 90.75 104 PRO A O 1
ATOM 805 N N . PRO A 1 105 ? -1.306 -19.188 -15.691 1.00 84.38 105 PRO A N 1
ATOM 806 C CA . PRO A 1 105 ? -2.565 -18.461 -15.653 1.00 84.38 105 PRO A CA 1
ATOM 807 C C . PRO A 1 105 ? -3.552 -19.159 -14.701 1.00 84.38 105 PRO A C 1
ATOM 809 O O . PRO A 1 105 ? -3.410 -20.357 -14.424 1.00 84.38 105 PRO A O 1
ATOM 812 N N . PRO A 1 106 ? -4.559 -18.431 -14.193 1.00 84.75 106 PRO A N 1
ATOM 813 C CA . PRO A 1 106 ? -5.623 -19.050 -13.419 1.00 84.75 106 PRO A CA 1
ATOM 814 C C . PRO A 1 106 ? -6.404 -20.062 -14.287 1.00 84.75 106 PRO A C 1
ATOM 816 O O . PRO A 1 106 ? -6.428 -19.920 -15.512 1.00 84.75 106 PRO A O 1
ATOM 819 N N . PRO A 1 107 ? -7.039 -21.083 -13.678 1.00 85.50 107 PRO A N 1
ATOM 820 C CA . PRO A 1 107 ? -7.947 -21.990 -14.383 1.00 85.50 107 PRO A CA 1
ATOM 821 C C . PRO A 1 107 ? -9.040 -21.240 -15.162 1.00 85.50 107 PRO A C 1
ATOM 823 O O . PRO A 1 107 ? -9.454 -20.160 -14.748 1.00 85.50 107 PRO A O 1
ATOM 826 N N . GLU A 1 108 ? -9.541 -21.813 -16.262 1.00 84.38 108 GLU A N 1
ATOM 827 C CA . GLU A 1 108 ? -10.581 -21.172 -17.092 1.00 84.38 108 GLU A CA 1
ATOM 828 C C . GLU A 1 108 ? -11.889 -20.900 -16.326 1.00 84.38 108 GLU A C 1
ATOM 830 O O . GLU A 1 108 ? -12.616 -19.965 -16.652 1.00 84.38 108 GLU A O 1
ATOM 835 N N . ASP A 1 109 ? -12.181 -21.694 -15.295 1.00 86.56 109 ASP A N 1
ATOM 836 C CA . ASP A 1 109 ? -13.341 -21.560 -14.412 1.00 86.56 109 ASP A CA 1
ATOM 837 C C . ASP A 1 109 ? -13.066 -20.697 -13.166 1.00 86.56 109 ASP A C 1
ATOM 839 O O . ASP A 1 109 ? -13.890 -20.640 -12.251 1.00 86.56 109 ASP A O 1
ATOM 843 N N . PHE A 1 110 ? -11.920 -20.013 -13.108 1.00 84.88 110 PHE A N 1
ATOM 844 C CA . PHE A 1 110 ? -11.581 -19.145 -11.988 1.00 84.88 110 PHE A CA 1
ATOM 845 C C . PHE A 1 110 ? -12.463 -17.894 -11.953 1.00 84.88 110 PHE A C 1
ATOM 847 O O . PHE A 1 110 ? -12.367 -17.006 -12.802 1.00 84.88 110 PHE A O 1
ATOM 854 N N . GLU A 1 111 ? -13.252 -17.771 -10.889 1.00 85.50 111 GLU A N 1
ATOM 855 C CA . GLU A 1 111 ? -13.963 -16.544 -10.552 1.00 85.50 111 GLU A CA 1
ATOM 856 C C . GLU A 1 111 ? -13.239 -15.817 -9.412 1.00 85.50 111 GLU A C 1
ATOM 858 O O . GLU A 1 111 ? -13.107 -16.327 -8.296 1.00 85.50 111 GLU A O 1
ATOM 863 N N . PHE A 1 112 ? -12.760 -14.598 -9.681 1.00 86.38 112 PHE A N 1
ATOM 864 C CA . PHE A 1 112 ? -12.131 -13.790 -8.643 1.00 86.38 112 PHE A CA 1
ATOM 865 C C . PHE A 1 112 ? -13.177 -13.278 -7.651 1.00 86.38 112 PHE A C 1
ATOM 867 O O . PHE A 1 112 ? -13.936 -12.354 -7.947 1.00 86.38 112 PHE A O 1
ATOM 874 N N . MET A 1 113 ? -13.134 -13.813 -6.434 1.00 84.38 113 MET A N 1
ATOM 875 C CA . MET A 1 113 ? -13.852 -13.263 -5.293 1.00 84.38 113 MET A CA 1
ATOM 876 C C . MET A 1 113 ? -12.892 -12.398 -4.461 1.00 84.38 113 MET A C 1
ATOM 878 O O . MET A 1 113 ? -11.926 -12.930 -3.905 1.00 84.38 113 MET A O 1
ATOM 882 N N . PRO A 1 114 ? -13.114 -11.071 -4.363 1.00 78.56 114 PRO A N 1
ATOM 883 C CA . PRO A 1 114 ? -12.286 -10.216 -3.526 1.00 78.56 114 PRO A CA 1
ATOM 884 C C . PRO A 1 114 ? -12.300 -10.686 -2.074 1.00 78.56 114 PRO A C 1
ATOM 886 O O . PRO A 1 114 ? -13.340 -11.093 -1.562 1.00 78.56 114 PRO A O 1
ATOM 889 N N . MET A 1 115 ? -11.159 -10.553 -1.401 1.00 81.88 115 MET A N 1
ATOM 890 C CA . MET A 1 115 ? -11.033 -10.854 0.021 1.00 81.88 115 MET A CA 1
ATOM 891 C C . MET A 1 115 ? -12.118 -10.138 0.838 1.00 81.88 115 MET A C 1
ATOM 893 O O . MET A 1 115 ? -12.234 -8.907 0.784 1.00 81.88 115 MET A O 1
ATOM 897 N N . ASP A 1 116 ? -12.874 -10.928 1.602 1.00 83.50 116 ASP A N 1
ATOM 898 C CA . ASP A 1 116 ? -13.781 -10.447 2.638 1.00 83.50 116 ASP A CA 1
ATOM 899 C C . ASP A 1 116 ? -12.985 -10.246 3.941 1.00 83.50 116 ASP A C 1
ATOM 901 O O . ASP A 1 116 ? -12.369 -11.199 4.429 1.00 83.50 116 ASP A O 1
ATOM 905 N N . PRO A 1 117 ? -12.946 -9.027 4.508 1.00 82.31 117 PRO A N 1
ATOM 906 C CA . PRO A 1 117 ? -12.333 -8.778 5.812 1.00 82.31 117 PRO A CA 1
ATOM 907 C C . PRO A 1 117 ? -13.026 -9.486 6.990 1.00 82.31 117 PRO A C 1
ATOM 909 O O . PRO A 1 117 ? -12.452 -9.500 8.073 1.00 82.31 117 PRO A O 1
ATOM 912 N N . GLY A 1 118 ? -14.239 -10.029 6.829 1.00 87.81 118 GLY A N 1
ATOM 913 C CA . GLY A 1 118 ? -14.970 -10.690 7.916 1.00 87.81 118 GLY A CA 1
ATOM 914 C C . GLY A 1 118 ? -15.412 -9.727 9.021 1.00 87.81 118 GLY A C 1
ATOM 915 O O . GLY A 1 118 ? -15.423 -10.089 10.198 1.00 87.81 118 GLY A O 1
ATOM 916 N N . LEU A 1 119 ? -15.734 -8.482 8.656 1.00 90.69 119 LEU A N 1
ATOM 917 C CA . LEU A 1 119 ? -16.139 -7.453 9.616 1.00 90.69 119 LEU A CA 1
ATOM 918 C C . LEU A 1 119 ? -17.499 -7.777 10.247 1.00 90.69 119 LEU A C 1
ATOM 920 O O . LEU A 1 119 ? -18.401 -8.295 9.588 1.00 90.69 119 LEU A O 1
ATOM 924 N N . ALA A 1 120 ? -17.658 -7.416 11.523 1.00 91.50 120 ALA A N 1
ATOM 925 C CA . ALA A 1 120 ? -18.942 -7.500 12.211 1.00 91.50 120 ALA A CA 1
ATOM 926 C C . ALA A 1 120 ? -20.000 -6.608 11.532 1.00 91.50 120 ALA A C 1
ATOM 928 O O . ALA A 1 120 ? -19.675 -5.582 10.933 1.00 91.50 120 ALA A O 1
ATOM 929 N N . ALA A 1 121 ? -21.279 -6.975 11.651 1.00 90.94 121 ALA A N 1
ATOM 930 C CA . ALA A 1 121 ? -22.379 -6.220 11.041 1.00 90.94 121 ALA A CA 1
ATOM 931 C C . ALA A 1 121 ? -22.493 -4.778 11.576 1.00 90.94 121 ALA A C 1
ATOM 933 O O . ALA A 1 121 ? -22.957 -3.890 10.867 1.00 90.94 121 ALA A O 1
ATOM 934 N N . ASP A 1 122 ? -22.056 -4.554 12.814 1.00 93.06 122 ASP A N 1
ATOM 935 C CA . ASP A 1 122 ? -21.997 -3.269 13.510 1.00 93.06 122 ASP A CA 1
ATOM 936 C C . ASP A 1 122 ? -20.578 -2.672 13.544 1.00 93.06 122 ASP A C 1
ATOM 938 O O . ASP A 1 122 ? -20.286 -1.804 14.368 1.00 93.06 122 ASP A O 1
ATOM 942 N N . ALA A 1 123 ? -19.685 -3.120 12.651 1.00 94.56 123 ALA A N 1
ATOM 943 C CA . ALA A 1 123 ? -18.332 -2.588 12.543 1.00 94.56 123 ALA A CA 1
ATOM 944 C C . ALA A 1 123 ? -18.328 -1.061 12.380 1.00 94.56 123 ALA A C 1
ATOM 946 O O . ALA A 1 123 ? -19.177 -0.469 11.707 1.00 94.56 123 ALA A O 1
ATOM 947 N N . HIS A 1 124 ? -17.319 -0.416 12.970 1.00 95.06 124 HIS A N 1
ATOM 948 C CA . HIS A 1 124 ? -17.179 1.036 12.906 1.00 95.06 124 HIS A CA 1
ATOM 949 C C . HIS A 1 124 ? -17.102 1.500 11.435 1.00 95.06 124 HIS A C 1
ATOM 951 O O . HIS A 1 124 ? -16.353 0.898 10.661 1.00 95.06 124 HIS A O 1
ATOM 957 N N . PRO A 1 125 ? -17.772 2.595 11.020 1.00 95.44 125 PRO A N 1
ATOM 958 C CA . PRO A 1 125 ? -17.748 3.054 9.624 1.00 95.44 125 PRO A CA 1
ATOM 959 C C . PRO A 1 125 ? -16.330 3.236 9.059 1.00 95.44 125 PRO A C 1
ATOM 961 O O . PRO A 1 125 ? -16.013 2.776 7.965 1.00 95.44 125 PRO A O 1
ATOM 964 N N . GLY A 1 126 ? -15.425 3.804 9.861 1.00 95.62 126 GLY A N 1
ATOM 965 C CA . GLY A 1 126 ? -13.999 3.892 9.533 1.00 95.62 126 GLY A CA 1
ATOM 966 C C . GLY A 1 126 ? -13.286 2.552 9.321 1.00 95.62 126 GLY A C 1
ATOM 967 O O . GLY A 1 126 ? -12.398 2.470 8.478 1.00 95.62 126 GLY A O 1
ATOM 968 N N . GLN A 1 127 ? -13.677 1.492 10.033 1.00 95.19 127 GLN A N 1
ATOM 969 C CA . GLN A 1 127 ? -13.134 0.141 9.843 1.00 95.19 127 GLN A CA 1
ATOM 970 C C . GLN A 1 127 ? -13.580 -0.435 8.496 1.00 95.19 127 GLN A C 1
ATOM 972 O O . GLN A 1 127 ? -12.767 -0.974 7.743 1.00 95.19 127 GLN A O 1
ATOM 977 N N . VAL A 1 128 ? -14.864 -0.256 8.168 1.00 94.19 128 VAL A N 1
ATOM 978 C CA . VAL A 1 128 ? -15.442 -0.653 6.880 1.00 94.19 128 VAL A CA 1
ATOM 979 C C . VAL A 1 1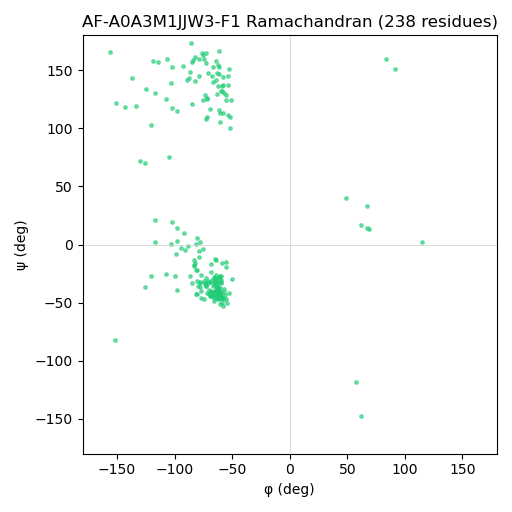28 ? -14.738 0.075 5.736 1.00 94.19 128 VAL A C 1
ATOM 981 O O . VAL A 1 128 ? -14.291 -0.566 4.784 1.00 94.19 128 VAL A O 1
ATOM 984 N N . LEU A 1 129 ? -14.551 1.391 5.853 1.00 94.25 129 LEU A N 1
ATOM 985 C CA . LEU A 1 129 ? -13.829 2.190 4.863 1.00 94.25 129 LEU A CA 1
ATOM 986 C C . LEU A 1 129 ? -12.362 1.755 4.729 1.00 94.25 129 LEU A C 1
ATOM 988 O O . LEU A 1 129 ? -11.882 1.588 3.610 1.00 94.25 129 LEU A O 1
ATOM 992 N N . LEU A 1 130 ? -11.656 1.490 5.832 1.00 93.31 130 LEU A N 1
ATOM 993 C CA . LEU A 1 130 ? -10.268 1.005 5.809 1.00 93.31 130 LEU A CA 1
ATOM 994 C C . LEU A 1 130 ? -10.139 -0.298 4.995 1.00 93.31 130 LEU A C 1
ATOM 996 O O . LEU A 1 130 ? -9.183 -0.462 4.229 1.00 93.31 130 LEU A O 1
ATOM 1000 N N . ALA A 1 131 ? -11.120 -1.198 5.097 1.00 91.62 131 ALA A N 1
ATOM 1001 C CA . ALA A 1 131 ? -11.171 -2.419 4.299 1.00 91.62 131 ALA A CA 1
ATOM 1002 C C . ALA A 1 131 ? -11.582 -2.168 2.837 1.00 91.62 131 ALA A C 1
ATOM 1004 O O . ALA A 1 131 ? -10.914 -2.647 1.919 1.00 91.62 131 ALA A O 1
ATOM 1005 N N . GLN A 1 132 ? -12.639 -1.389 2.592 1.00 89.81 132 GLN A N 1
ATOM 1006 C CA . GLN A 1 132 ? -13.158 -1.111 1.245 1.00 89.81 132 GLN A CA 1
ATOM 1007 C C . GLN A 1 132 ? -12.161 -0.342 0.372 1.00 89.81 132 GLN A C 1
ATOM 1009 O O . GLN A 1 132 ? -12.001 -0.649 -0.812 1.00 89.81 132 GLN A O 1
ATOM 1014 N N . LYS A 1 133 ? -11.441 0.615 0.967 1.00 90.69 133 LYS A N 1
ATOM 1015 C CA . LYS A 1 133 ? -10.378 1.393 0.314 1.00 90.69 133 LYS A CA 1
ATOM 1016 C C . LYS A 1 133 ? -9.046 0.643 0.248 1.00 90.69 133 LYS A C 1
ATOM 1018 O O . LYS A 1 133 ? -8.049 1.196 -0.200 1.00 90.69 133 LYS A O 1
ATOM 1023 N N . ARG A 1 134 ? -9.033 -0.631 0.664 1.00 89.62 134 ARG A N 1
ATOM 1024 C CA . ARG A 1 134 ? -7.896 -1.562 0.588 1.00 89.62 134 ARG A CA 1
ATOM 1025 C C . ARG A 1 134 ? -6.669 -1.126 1.397 1.00 89.62 134 ARG A C 1
ATOM 1027 O O . ARG A 1 134 ? -5.601 -1.714 1.256 1.00 89.62 134 ARG A O 1
ATOM 1034 N N . CYS A 1 135 ? -6.831 -0.193 2.336 1.00 91.56 135 CYS A N 1
ATOM 1035 C CA . CYS A 1 135 ? -5.808 0.130 3.332 1.00 91.56 135 CYS A CA 1
ATOM 1036 C C . CYS A 1 135 ? -5.470 -1.103 4.191 1.00 91.56 135 CYS A C 1
ATOM 1038 O O . CYS A 1 135 ? -4.318 -1.277 4.594 1.00 91.56 135 CYS A O 1
ATOM 1040 N N . ALA A 1 136 ? -6.451 -1.994 4.391 1.00 91.12 136 ALA A N 1
ATOM 1041 C CA . ALA A 1 136 ? -6.314 -3.279 5.081 1.00 91.12 136 ALA A CA 1
ATOM 1042 C C . ALA A 1 136 ? -5.278 -4.240 4.458 1.00 91.12 136 ALA A C 1
ATOM 1044 O O . ALA A 1 136 ? -4.849 -5.200 5.093 1.00 91.12 136 ALA A O 1
ATOM 1045 N N . ALA A 1 137 ? -4.848 -4.000 3.214 1.00 88.88 137 ALA A N 1
ATOM 1046 C CA . ALA A 1 137 ? -3.806 -4.808 2.587 1.00 88.88 137 ALA A CA 1
ATOM 1047 C C . ALA A 1 137 ? -2.449 -4.671 3.305 1.00 88.88 137 ALA A C 1
ATOM 1049 O O . ALA A 1 137 ? -1.659 -5.613 3.314 1.00 88.88 137 ALA A O 1
ATOM 1050 N N . CYS A 1 138 ? -2.194 -3.514 3.929 1.00 88.62 138 CYS A N 1
ATOM 1051 C CA . CYS A 1 138 ? -0.965 -3.225 4.678 1.00 88.62 138 CYS A CA 1
ATOM 1052 C C . CYS A 1 138 ? -1.229 -2.893 6.158 1.00 88.62 138 CYS A C 1
ATOM 1054 O O . CYS A 1 138 ? -0.358 -3.085 7.011 1.00 88.62 138 CYS A O 1
ATOM 1056 N N . HIS A 1 139 ? -2.412 -2.366 6.468 1.00 90.88 139 HIS A N 1
ATOM 1057 C CA . HIS A 1 139 ? -2.849 -2.000 7.812 1.00 90.88 139 HIS A CA 1
ATOM 1058 C C . HIS A 1 139 ? -3.803 -3.058 8.374 1.00 90.88 139 HIS A C 1
ATOM 1060 O O . HIS A 1 139 ? -4.474 -3.745 7.620 1.00 90.88 139 HIS A O 1
ATOM 1066 N N . SER A 1 140 ? -3.866 -3.219 9.695 1.00 82.50 140 SER A N 1
ATOM 1067 C CA . SER A 1 140 ? -4.822 -4.157 10.296 1.00 82.50 140 SER A CA 1
ATOM 1068 C C . SER A 1 140 ? -6.217 -3.531 10.349 1.00 82.50 140 SER A C 1
ATOM 1070 O O . SER A 1 140 ? -6.336 -2.331 10.595 1.00 82.50 140 SER A O 1
ATOM 1072 N N . THR A 1 141 ? -7.259 -4.339 10.161 1.00 85.19 141 THR A N 1
ATOM 1073 C CA . THR A 1 141 ? -8.643 -3.974 10.500 1.00 85.19 141 THR A CA 1
ATOM 1074 C C . THR A 1 141 ? -8.957 -4.216 11.971 1.00 85.19 141 THR A C 1
ATOM 1076 O O . THR A 1 141 ? -9.892 -3.617 12.482 1.00 85.19 141 THR A O 1
ATOM 1079 N N . ASP A 1 142 ? -8.164 -5.029 12.672 1.00 83.81 142 ASP A N 1
ATOM 1080 C CA . ASP A 1 142 ? -8.525 -5.572 13.994 1.00 83.81 142 ASP A CA 1
ATOM 1081 C C . ASP A 1 142 ? -7.576 -5.118 15.110 1.00 83.81 142 ASP A C 1
ATOM 1083 O O . ASP A 1 142 ? -7.703 -5.503 16.268 1.00 83.81 142 ASP A O 1
ATOM 1087 N N . GLY A 1 143 ? -6.594 -4.283 14.773 1.00 84.50 143 GLY A N 1
ATOM 1088 C CA . GLY A 1 143 ? -5.679 -3.681 15.735 1.00 84.50 143 GLY A CA 1
ATOM 1089 C C . GLY A 1 143 ? -5.081 -2.392 15.187 1.00 84.50 143 GLY A C 1
ATOM 1090 O O . GLY A 1 143 ? -5.158 -2.145 13.981 1.00 84.50 143 GLY A O 1
ATOM 1091 N N . PRO A 1 144 ? -4.461 -1.563 16.039 1.00 88.81 144 PRO A N 1
ATOM 1092 C CA . PRO A 1 144 ? -4.014 -0.253 15.611 1.00 88.81 144 PRO A CA 1
ATOM 1093 C C . PRO A 1 144 ? -2.900 -0.343 14.580 1.00 88.81 144 PRO A C 1
ATOM 1095 O O . PRO A 1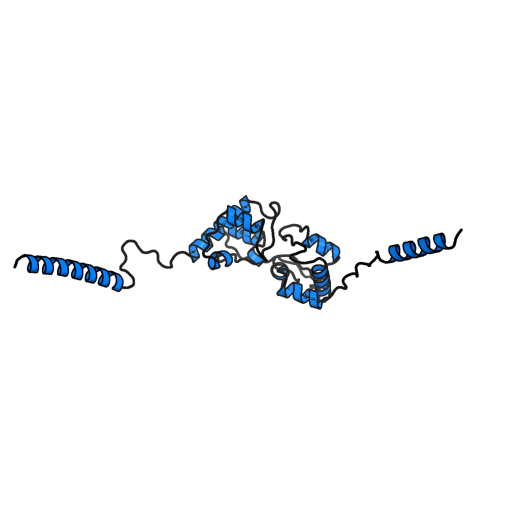 144 ? -2.065 -1.257 14.548 1.00 88.81 144 PRO A O 1
ATOM 1098 N N . ILE A 1 145 ? -2.841 0.695 13.757 1.00 91.19 145 ILE A N 1
ATOM 1099 C CA . ILE A 1 145 ? -1.768 0.876 12.795 1.00 91.19 145 ILE A CA 1
ATOM 1100 C C . ILE A 1 145 ? -0.436 0.986 13.550 1.00 91.19 145 ILE A C 1
ATOM 1102 O O . ILE A 1 145 ? -0.156 1.966 14.243 1.00 91.19 145 ILE A O 1
ATOM 1106 N N . LYS A 1 146 ? 0.423 -0.025 13.357 1.00 88.56 146 LYS A N 1
ATOM 1107 C CA . LYS A 1 146 ? 1.712 -0.201 14.053 1.00 88.56 146 LYS A CA 1
ATOM 1108 C C . LYS A 1 146 ? 2.603 1.045 14.039 1.00 88.56 146 LYS A C 1
ATOM 1110 O O . LYS A 1 146 ? 3.404 1.224 14.950 1.00 88.56 146 LYS A O 1
ATOM 1115 N N . GLY A 1 147 ? 2.498 1.883 13.005 1.00 88.25 147 GLY A N 1
ATOM 1116 C CA . GLY A 1 147 ? 3.258 3.128 12.890 1.00 88.25 147 GLY A CA 1
ATOM 1117 C C . GLY A 1 147 ? 3.000 4.104 14.042 1.00 88.25 147 GLY A C 1
ATOM 1118 O O . GLY A 1 147 ? 3.963 4.618 14.603 1.00 88.25 147 GLY A O 1
ATOM 1119 N N . PHE A 1 148 ? 1.735 4.303 14.425 1.00 90.06 148 PHE A N 1
ATOM 1120 C CA . PHE A 1 148 ? 1.352 5.197 15.525 1.00 90.06 148 PHE A CA 1
ATOM 1121 C C . PHE A 1 148 ? 1.813 4.653 16.878 1.00 90.06 148 PHE A C 1
ATOM 1123 O O . PHE A 1 148 ? 2.436 5.374 17.651 1.00 90.06 148 PHE A O 1
ATOM 1130 N N . ILE A 1 149 ? 1.640 3.346 17.104 1.00 90.75 149 ILE A N 1
ATOM 1131 C CA . ILE A 1 149 ? 2.108 2.674 18.326 1.00 90.75 149 ILE A CA 1
ATOM 1132 C C . ILE A 1 149 ? 3.628 2.793 18.482 1.00 90.75 149 ILE A C 1
ATOM 1134 O O . ILE A 1 149 ? 4.115 3.161 19.546 1.00 90.75 149 ILE A O 1
ATOM 1138 N N . LYS A 1 150 ? 4.395 2.544 17.411 1.00 89.81 150 LYS A N 1
ATOM 1139 C CA . LYS A 1 150 ? 5.865 2.643 17.438 1.00 89.81 150 LYS A CA 1
ATOM 1140 C C . LYS A 1 150 ? 6.373 4.051 17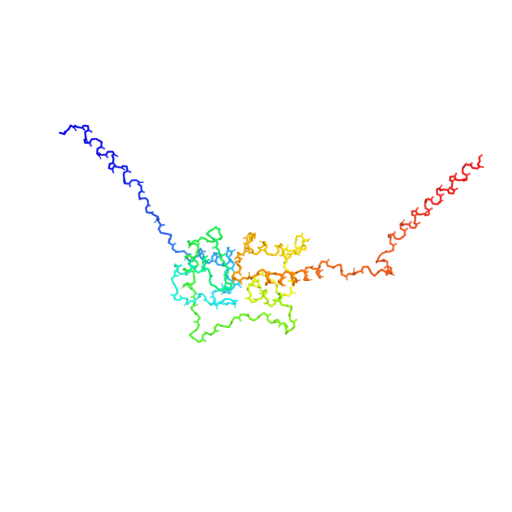.751 1.00 89.81 150 LYS A C 1
ATOM 1142 O O . LYS A 1 150 ? 7.460 4.176 18.303 1.00 89.81 150 LYS A O 1
ATOM 1147 N N . ARG A 1 151 ? 5.627 5.090 17.365 1.00 89.38 151 ARG A N 1
ATOM 1148 C CA . ARG A 1 151 ? 5.989 6.493 17.615 1.00 89.38 151 ARG A CA 1
ATOM 1149 C C . ARG A 1 151 ? 5.361 7.067 18.886 1.00 89.38 151 ARG A C 1
ATOM 1151 O O . ARG A 1 151 ? 5.663 8.208 19.211 1.00 89.38 151 ARG A O 1
ATOM 1158 N N . ALA A 1 152 ? 4.520 6.298 19.584 1.00 88.81 152 ALA A N 1
ATOM 1159 C CA . ALA A 1 152 ? 3.682 6.786 20.680 1.00 88.81 152 ALA A CA 1
ATOM 1160 C C . ALA A 1 152 ? 2.906 8.064 20.295 1.00 88.81 152 ALA A C 1
ATOM 1162 O O . ALA A 1 152 ? 2.793 9.007 21.075 1.00 88.81 152 ALA A O 1
ATOM 1163 N N . GLU A 1 153 ? 2.408 8.099 19.059 1.00 89.44 153 GLU A N 1
ATOM 1164 C CA . GLU A 1 153 ? 1.744 9.257 18.470 1.00 89.44 153 GLU A CA 1
ATOM 1165 C C . GLU A 1 153 ? 0.244 8.988 18.368 1.00 89.44 153 GLU A C 1
ATOM 1167 O O . GLU A 1 153 ? -0.170 8.005 17.750 1.00 89.44 153 GLU A O 1
ATOM 1172 N N . MET A 1 154 ? -0.566 9.878 18.943 1.00 91.44 154 MET A N 1
ATOM 1173 C CA . MET A 1 154 ? -2.010 9.842 18.742 1.00 91.44 154 MET A CA 1
ATOM 1174 C C . MET A 1 154 ? -2.344 10.367 17.340 1.00 91.44 154 MET A C 1
ATOM 1176 O O . MET A 1 154 ? -1.954 11.490 17.012 1.00 91.44 154 MET A O 1
ATOM 1180 N N . PRO A 1 155 ? -3.063 9.594 16.513 1.00 92.44 155 PRO A N 1
ATOM 1181 C CA . PRO A 1 155 ? -3.525 10.077 15.220 1.00 92.44 155 PRO A CA 1
ATOM 1182 C C . PRO A 1 155 ? -4.520 11.231 15.404 1.00 92.44 155 PRO A C 1
ATOM 1184 O O . PRO A 1 155 ? -5.360 11.214 16.301 1.00 92.44 155 PRO A O 1
ATOM 1187 N N . THR A 1 156 ? -4.432 12.230 14.529 1.00 95.06 156 THR A N 1
ATOM 1188 C CA . THR A 1 156 ? -5.450 13.275 14.363 1.00 95.06 156 THR A CA 1
ATOM 1189 C C . THR A 1 156 ? -6.066 13.148 12.975 1.00 95.06 156 THR A C 1
ATOM 1191 O O . THR A 1 156 ? -5.426 12.611 12.069 1.00 95.06 156 THR A O 1
ATOM 1194 N N . VAL A 1 157 ? -7.283 13.665 12.777 1.00 95.69 157 VAL A N 1
ATOM 1195 C CA . VAL A 1 157 ? -7.930 13.683 11.451 1.00 95.69 157 VAL A CA 1
ATOM 1196 C C . VAL A 1 157 ? -7.022 14.349 10.412 1.00 95.69 157 VAL A C 1
ATOM 1198 O O . VAL A 1 157 ? -6.712 13.748 9.387 1.00 95.69 157 VAL A O 1
ATOM 1201 N N . GLU A 1 158 ? -6.503 15.541 10.716 1.00 95.56 158 GLU A N 1
ATOM 1202 C CA . GLU A 1 158 ? -5.579 16.263 9.834 1.00 95.56 158 GLU A CA 1
ATOM 1203 C C . GLU A 1 158 ? -4.288 15.471 9.573 1.00 95.56 158 GLU A C 1
ATOM 1205 O O . GLU A 1 158 ? -3.816 15.398 8.439 1.00 95.56 158 GLU A O 1
ATOM 1210 N N . GLY A 1 159 ? -3.730 14.829 10.604 1.00 94.06 159 GLY A N 1
ATOM 1211 C CA . GLY A 1 159 ? -2.525 14.013 10.482 1.00 94.06 159 GLY A CA 1
ATOM 1212 C C . GLY A 1 159 ? -2.733 12.791 9.589 1.00 94.06 159 GLY A C 1
ATOM 1213 O O . GLY A 1 159 ? -1.881 12.490 8.753 1.00 94.06 159 GLY A O 1
ATOM 1214 N N . VAL A 1 160 ? -3.877 12.113 9.718 1.00 94.69 160 VAL A N 1
ATOM 1215 C CA . VAL A 1 160 ? -4.248 10.977 8.864 1.00 94.69 160 VAL A CA 1
ATOM 1216 C C . VAL A 1 160 ? -4.463 11.437 7.425 1.00 94.69 160 VAL A C 1
ATOM 1218 O O . VAL A 1 160 ? -3.900 10.824 6.518 1.00 94.69 160 VAL A O 1
ATOM 1221 N N . ILE A 1 161 ? -5.186 12.540 7.204 1.00 95.38 161 ILE A N 1
ATOM 1222 C CA . ILE A 1 161 ? -5.376 13.112 5.864 1.00 95.38 161 ILE A CA 1
ATOM 1223 C C . ILE A 1 161 ? -4.019 13.437 5.238 1.00 95.38 161 ILE A C 1
ATOM 1225 O O . ILE A 1 161 ? -3.697 12.936 4.162 1.00 95.38 161 ILE A O 1
ATOM 1229 N N . LYS A 1 162 ? -3.165 14.187 5.941 1.00 93.88 162 LYS A N 1
ATOM 1230 C CA . LYS A 1 162 ? -1.821 14.531 5.464 1.00 93.88 162 LYS A CA 1
ATOM 1231 C C . LYS A 1 162 ? -0.990 13.292 5.135 1.00 93.88 162 LYS A C 1
ATOM 1233 O O . LYS A 1 162 ? -0.334 13.262 4.096 1.00 93.88 162 LYS A O 1
ATOM 1238 N N . GLN A 1 163 ? -1.023 12.267 5.983 1.00 91.88 163 GLN A N 1
ATOM 1239 C CA . GLN A 1 163 ? -0.288 11.026 5.753 1.00 91.88 163 GLN A CA 1
ATOM 1240 C C . GLN A 1 163 ? -0.804 10.267 4.521 1.00 91.88 163 GLN A C 1
ATOM 1242 O O . GLN A 1 163 ? -0.008 9.646 3.828 1.00 91.88 163 GLN A O 1
ATOM 1247 N N . VAL A 1 164 ? -2.105 10.306 4.229 1.00 93.31 164 VAL A N 1
ATOM 1248 C CA . VAL A 1 164 ? -2.691 9.629 3.060 1.00 93.31 164 VAL A CA 1
ATOM 1249 C C . VAL A 1 164 ? -2.446 10.401 1.760 1.00 93.31 164 VAL A C 1
ATOM 1251 O O . VAL A 1 164 ? -2.193 9.788 0.721 1.00 93.31 164 VAL A O 1
ATOM 1254 N N . ARG A 1 165 ? -2.477 11.738 1.804 1.00 92.00 165 ARG A N 1
ATOM 1255 C CA . ARG A 1 165 ? -2.199 12.592 0.636 1.00 92.00 165 ARG A CA 1
ATOM 1256 C C . ARG A 1 165 ? -0.708 12.688 0.320 1.00 92.00 165 ARG A C 1
ATOM 1258 O O . ARG A 1 165 ? -0.321 12.677 -0.842 1.00 92.00 165 ARG A O 1
ATOM 1265 N N . THR A 1 166 ? 0.122 12.785 1.356 1.00 90.06 166 THR A N 1
ATOM 1266 C CA . THR A 1 166 ? 1.579 12.973 1.266 1.00 90.06 166 THR A CA 1
ATOM 1267 C C . THR A 1 166 ? 2.307 11.951 2.145 1.00 90.06 166 THR A C 1
ATOM 1269 O O . THR A 1 166 ? 2.817 12.289 3.217 1.00 90.06 166 THR A O 1
ATOM 1272 N N . PRO A 1 167 ? 2.312 10.671 1.741 1.00 86.81 167 PRO A N 1
ATOM 1273 C CA . PRO A 1 167 ? 2.813 9.590 2.573 1.00 86.81 167 PRO A CA 1
ATOM 1274 C C . PRO A 1 167 ? 4.338 9.561 2.674 1.00 86.81 167 PRO A C 1
ATOM 1276 O O . PRO A 1 167 ? 5.075 10.070 1.832 1.00 86.81 167 PRO A O 1
ATOM 1279 N N . PHE A 1 168 ? 4.814 8.887 3.720 1.00 78.38 168 PHE A N 1
ATOM 1280 C CA . PHE A 1 168 ? 6.233 8.654 3.966 1.00 78.38 168 PHE A CA 1
ATOM 1281 C C . PHE A 1 168 ? 6.636 7.217 3.610 1.00 78.38 168 PHE A C 1
ATOM 1283 O O . PHE A 1 168 ? 5.949 6.259 3.979 1.00 78.38 168 PHE A O 1
ATOM 1290 N N . LYS A 1 169 ? 7.811 7.062 2.982 1.00 77.19 169 LYS A N 1
ATOM 1291 C CA . LYS A 1 169 ? 8.412 5.774 2.589 1.00 77.19 169 LYS A CA 1
ATOM 1292 C C . LYS A 1 169 ? 7.497 4.945 1.675 1.00 77.19 169 LYS A C 1
ATOM 1294 O O . LYS A 1 169 ? 7.202 5.355 0.563 1.00 77.19 169 LYS A O 1
ATO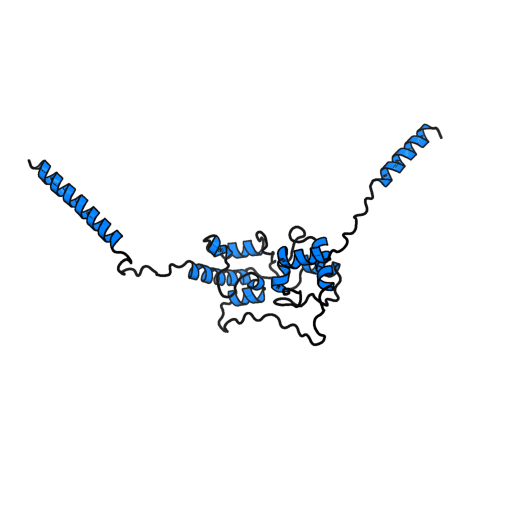M 1299 N N . TYR A 1 170 ? 7.097 3.762 2.139 1.00 75.88 170 TYR A N 1
ATOM 1300 C CA . TYR A 1 170 ? 6.456 2.716 1.343 1.00 75.88 170 TYR A CA 1
ATOM 1301 C C . TYR A 1 170 ? 4.925 2.805 1.335 1.00 75.88 170 TYR A C 1
ATOM 1303 O O . TYR A 1 170 ? 4.273 2.002 0.669 1.00 75.88 170 TYR A O 1
ATOM 1311 N N . MET A 1 171 ? 4.340 3.733 2.100 1.00 85.75 171 MET A N 1
ATOM 1312 C CA . MET A 1 171 ? 2.901 3.973 2.043 1.00 85.75 171 MET A CA 1
ATOM 1313 C C . MET A 1 171 ? 2.584 4.708 0.733 1.00 85.75 171 MET A C 1
ATOM 1315 O O . MET A 1 171 ? 3.245 5.702 0.432 1.00 85.75 171 MET A O 1
ATOM 1319 N N . PRO A 1 172 ? 1.622 4.227 -0.065 1.00 85.12 172 PRO A N 1
ATOM 1320 C CA . PRO A 1 172 ? 1.310 4.847 -1.340 1.00 85.12 172 PRO A CA 1
ATOM 1321 C C . PRO A 1 172 ? 0.336 6.019 -1.151 1.00 85.12 172 PRO A C 1
ATOM 1323 O O . PRO A 1 172 ? -0.338 6.117 -0.121 1.00 85.12 172 PRO A O 1
ATOM 1326 N N . ALA A 1 173 ? 0.302 6.935 -2.120 1.00 88.50 173 ALA A N 1
ATOM 1327 C CA . ALA A 1 173 ? -0.520 8.141 -2.040 1.00 88.50 173 ALA A CA 1
ATOM 1328 C C . ALA A 1 173 ? -1.934 7.872 -2.569 1.00 88.50 173 ALA A C 1
ATOM 1330 O O . ALA A 1 173 ? -2.104 7.150 -3.555 1.00 88.50 173 ALA A O 1
ATOM 1331 N N . PHE A 1 174 ? -2.938 8.487 -1.937 1.00 90.81 174 PHE A N 1
ATOM 1332 C CA . PHE A 1 174 ? -4.328 8.436 -2.393 1.00 90.81 174 PHE A CA 1
ATOM 1333 C C . PHE A 1 174 ? -4.884 9.845 -2.584 1.00 90.81 174 PHE A C 1
ATOM 1335 O O . PHE A 1 174 ? -4.750 10.703 -1.708 1.00 90.81 174 PHE A O 1
ATOM 1342 N N . ASN A 1 175 ? -5.564 10.076 -3.703 1.00 89.62 175 ASN A N 1
ATOM 1343 C CA . ASN A 1 175 ? -6.245 11.334 -3.991 1.00 89.62 175 ASN A CA 1
ATOM 1344 C C . ASN A 1 175 ? -7.669 11.372 -3.386 1.00 89.62 175 ASN A C 1
ATOM 1346 O O . ASN A 1 175 ? -8.158 10.381 -2.835 1.00 89.62 175 ASN A O 1
ATOM 1350 N N . ALA A 1 176 ? -8.325 12.533 -3.472 1.00 91.38 176 ALA A N 1
ATOM 1351 C CA . ALA A 1 176 ? -9.661 12.749 -2.909 1.00 91.38 176 ALA A CA 1
ATOM 1352 C C . ALA A 1 176 ? -10.778 11.963 -3.623 1.00 91.38 176 ALA A C 1
ATOM 1354 O O . ALA A 1 176 ? -11.806 11.682 -3.017 1.00 91.38 176 ALA A O 1
ATOM 1355 N N . GLU A 1 177 ? -10.577 11.580 -4.886 1.00 89.56 177 GLU A N 1
ATOM 1356 C CA . GLU A 1 177 ? -11.531 10.763 -5.649 1.00 89.56 177 GLU A CA 1
ATOM 1357 C C . GLU A 1 177 ? -11.497 9.296 -5.197 1.00 89.56 177 GLU A C 1
ATOM 1359 O O . GLU A 1 177 ? -12.508 8.597 -5.231 1.00 89.56 177 GLU A O 1
ATOM 1364 N N . GLN A 1 178 ? -10.333 8.820 -4.750 1.00 90.81 178 GLN A N 1
ATOM 1365 C CA . GLN A 1 178 ? -10.153 7.465 -4.231 1.00 90.81 178 GLN A CA 1
ATOM 1366 C C . GLN A 1 178 ? -10.704 7.335 -2.808 1.00 90.81 178 GLN A C 1
ATOM 1368 O O . GLN A 1 178 ? -11.415 6.372 -2.495 1.00 90.81 178 GLN A O 1
ATOM 1373 N N . VAL A 1 179 ? -10.372 8.300 -1.949 1.00 93.81 179 VAL A N 1
ATOM 1374 C CA . VAL A 1 179 ? -10.848 8.377 -0.563 1.00 93.81 179 VAL A CA 1
ATOM 1375 C C . VAL A 1 179 ? -11.087 9.841 -0.223 1.00 93.81 179 VAL A C 1
ATOM 1377 O O . VAL A 1 179 ? -10.121 10.601 -0.256 1.00 93.81 179 VAL A O 1
ATOM 1380 N N . SER A 1 180 ? -12.314 10.244 0.106 1.00 95.69 180 SER A N 1
ATOM 1381 C CA . SER A 1 180 ? -12.626 11.641 0.449 1.00 95.69 180 SER A CA 1
ATOM 1382 C C . SER A 1 180 ? -12.082 12.026 1.829 1.00 95.69 180 SER A C 1
ATOM 1384 O O . SER A 1 180 ? -11.706 11.163 2.627 1.00 95.69 180 SER A O 1
ATOM 1386 N N . ASP A 1 181 ? -12.021 13.322 2.133 1.00 97.12 181 ASP A N 1
ATOM 1387 C CA . ASP A 1 181 ? -11.566 13.783 3.451 1.00 97.12 181 ASP A CA 1
ATOM 1388 C C . ASP A 1 181 ? -12.558 13.389 4.561 1.00 97.12 181 ASP A C 1
ATOM 1390 O O . ASP A 1 181 ? -12.144 13.075 5.675 1.00 97.12 181 ASP A O 1
ATOM 1394 N N . GLU A 1 182 ? -13.855 13.301 4.254 1.00 97.44 182 GLU A N 1
ATOM 1395 C CA . GLU A 1 182 ? -14.886 12.802 5.173 1.00 97.44 182 GLU A CA 1
ATOM 1396 C C . GLU A 1 182 ? -14.732 11.302 5.448 1.00 97.44 182 GLU A C 1
ATOM 1398 O O . GLU A 1 182 ? -14.884 10.853 6.587 1.00 97.44 182 GLU A O 1
ATOM 1403 N N . GLU A 1 183 ? -14.409 10.509 4.422 1.00 97.75 183 GLU A N 1
ATOM 1404 C CA . GLU A 1 183 ? -14.085 9.091 4.597 1.00 97.75 183 GLU A CA 1
ATOM 1405 C C . GLU A 1 183 ? -12.808 8.927 5.434 1.00 97.75 183 GLU A C 1
ATOM 1407 O O . GLU A 1 183 ? -12.747 8.079 6.327 1.00 97.75 183 GLU A O 1
ATOM 1412 N N . LEU A 1 184 ? -11.797 9.771 5.200 1.00 97.50 184 LEU A N 1
ATOM 1413 C CA . LEU A 1 184 ? -10.568 9.776 5.991 1.00 97.50 184 LEU A CA 1
ATOM 1414 C C . LEU A 1 184 ? -10.788 10.217 7.434 1.00 97.50 184 LEU A C 1
ATOM 1416 O O . LEU A 1 184 ? -10.124 9.675 8.314 1.00 97.50 184 LEU A O 1
ATOM 1420 N N . ALA A 1 185 ? -11.721 11.128 7.700 1.00 97.56 185 ALA A N 1
ATOM 1421 C CA . ALA A 1 185 ? -12.104 11.486 9.060 1.00 97.56 185 ALA A CA 1
ATOM 1422 C C . ALA A 1 185 ? -12.700 10.281 9.802 1.00 97.56 185 ALA A C 1
ATOM 1424 O O . ALA A 1 185 ? -12.259 9.965 10.904 1.00 97.56 185 ALA A O 1
ATOM 1425 N N . GLN A 1 186 ? -13.597 9.525 9.164 1.00 97.88 186 GLN A N 1
ATOM 1426 C CA . GLN A 1 186 ? -14.154 8.303 9.759 1.00 97.88 186 GLN A CA 1
ATOM 1427 C C . GLN A 1 186 ? -13.080 7.236 10.008 1.00 97.88 186 GLN A C 1
ATOM 1429 O O . GLN A 1 186 ? -13.085 6.577 11.051 1.00 97.88 186 GLN A O 1
ATOM 1434 N N . ILE A 1 187 ? -12.145 7.060 9.065 1.00 96.88 187 ILE A N 1
ATOM 1435 C CA . ILE A 1 187 ? -10.987 6.173 9.244 1.00 96.88 187 ILE A CA 1
ATOM 1436 C C . ILE A 1 187 ? -10.118 6.666 10.409 1.00 96.88 187 ILE A C 1
ATOM 1438 O O . ILE A 1 187 ? -9.698 5.861 11.238 1.00 96.88 187 ILE A O 1
ATOM 1442 N N . ALA A 1 188 ? -9.857 7.969 10.505 1.00 96.38 188 ALA A N 1
ATOM 1443 C CA . ALA A 1 188 ? -9.064 8.549 11.580 1.00 96.38 188 ALA A CA 1
ATOM 1444 C C . ALA A 1 188 ? -9.718 8.335 12.948 1.00 96.38 188 ALA A C 1
ATOM 1446 O O . ALA A 1 188 ? -9.019 7.956 13.886 1.00 96.38 188 ALA A O 1
ATOM 1447 N N . ASP A 1 189 ? -11.037 8.487 13.058 1.00 96.62 189 ASP A N 1
ATOM 1448 C CA . ASP A 1 189 ? -11.782 8.211 14.289 1.00 96.62 189 ASP A CA 1
ATOM 1449 C C . ASP A 1 189 ? -11.604 6.755 14.729 1.00 96.62 189 ASP A C 1
ATOM 1451 O O . ASP A 1 189 ? -11.272 6.482 15.886 1.00 96.62 189 ASP A O 1
ATOM 1455 N N . PHE A 1 190 ? -11.733 5.815 13.788 1.00 96.00 190 PHE A N 1
ATOM 1456 C CA . PHE A 1 190 ? -11.508 4.395 14.051 1.00 96.00 190 PHE A CA 1
ATOM 1457 C C . PHE A 1 190 ? -10.076 4.109 14.523 1.00 96.00 190 PHE A C 1
ATOM 1459 O O . PHE A 1 190 ? -9.862 3.476 15.559 1.00 96.00 190 PHE A O 1
ATOM 1466 N N . VAL A 1 191 ? -9.076 4.604 13.789 1.00 95.19 191 VAL A N 1
ATOM 1467 C CA . VAL A 1 191 ? -7.660 4.382 14.117 1.00 95.19 191 VAL A CA 1
ATOM 1468 C C . VAL A 1 191 ? -7.311 5.027 15.462 1.00 95.19 191 VAL A C 1
ATOM 1470 O O . VAL A 1 191 ? -6.560 4.444 16.243 1.00 95.19 191 VAL A O 1
ATOM 1473 N N . THR A 1 192 ? -7.891 6.188 15.778 1.00 94.62 192 THR A N 1
ATOM 1474 C CA . THR A 1 192 ? -7.734 6.865 17.074 1.00 94.62 192 THR A CA 1
ATOM 1475 C C . THR A 1 192 ? -8.272 6.011 18.212 1.00 94.62 192 THR A C 1
ATOM 1477 O O . THR A 1 192 ? -7.576 5.841 19.213 1.00 94.62 192 THR A O 1
ATOM 1480 N N . GLN A 1 193 ? -9.461 5.419 18.055 1.00 92.94 193 GLN A N 1
ATOM 1481 C CA . GLN A 1 193 ? -10.030 4.507 19.051 1.00 92.94 193 GLN A CA 1
ATOM 1482 C C . GLN A 1 193 ? -9.126 3.289 19.280 1.00 92.94 193 GLN A C 1
ATOM 1484 O O . GLN A 1 193 ? -8.840 2.951 20.427 1.00 92.94 193 GLN A O 1
ATOM 1489 N N . GLN A 1 194 ? -8.598 2.676 18.214 1.00 92.81 194 GLN A N 1
ATOM 1490 C CA . GLN A 1 194 ? -7.687 1.532 18.338 1.00 92.81 194 GLN A CA 1
ATOM 1491 C C . GLN A 1 194 ? -6.366 1.897 19.031 1.00 92.81 194 GLN A C 1
ATOM 1493 O O . GLN A 1 194 ? -5.891 1.162 19.899 1.00 92.81 194 GLN A O 1
ATOM 1498 N N . VAL A 1 195 ? -5.755 3.023 18.648 1.00 92.94 195 VAL A N 1
ATOM 1499 C CA . VAL A 1 195 ? -4.491 3.486 19.241 1.00 92.94 195 VAL A CA 1
ATOM 1500 C C . VAL A 1 195 ? -4.705 3.854 20.709 1.00 92.94 195 VAL A C 1
ATOM 1502 O O . VAL A 1 195 ? -3.923 3.430 21.559 1.00 92.94 195 VAL A O 1
ATOM 1505 N N . SER A 1 196 ? -5.794 4.560 21.025 1.00 90.75 196 SER A N 1
ATOM 1506 C CA . SER A 1 196 ? -6.165 4.911 22.397 1.00 90.75 196 SER A CA 1
ATOM 1507 C C . SER A 1 196 ? -6.375 3.668 23.263 1.00 90.75 196 SER A C 1
ATOM 1509 O O . SER A 1 196 ? -5.807 3.590 24.350 1.00 90.75 196 SER A O 1
ATOM 1511 N N . ALA A 1 197 ? -7.105 2.665 22.765 1.00 89.06 197 ALA A N 1
ATOM 1512 C CA . ALA A 1 197 ? -7.355 1.423 23.490 1.00 89.06 197 ALA A CA 1
ATOM 1513 C C . ALA A 1 197 ? -6.067 0.641 23.796 1.00 89.06 197 ALA A C 1
ATOM 1515 O O . ALA A 1 197 ? -5.947 0.066 24.875 1.00 89.06 197 ALA A O 1
ATOM 1516 N N . GLN A 1 198 ? -5.086 0.637 22.884 1.00 85.19 198 GLN A N 1
ATOM 1517 C CA . GLN A 1 198 ? -3.811 -0.051 23.114 1.00 85.19 198 GLN A CA 1
ATOM 1518 C C . GLN A 1 198 ? -2.832 0.754 23.987 1.00 85.19 198 GLN A C 1
ATOM 1520 O O . GLN A 1 198 ? -2.021 0.161 24.698 1.00 85.19 198 GLN A O 1
ATOM 1525 N N . MET A 1 199 ? -2.869 2.088 23.924 1.00 81.62 199 MET A N 1
ATOM 1526 C CA . MET A 1 199 ? -2.018 2.961 24.743 1.00 81.62 199 MET A CA 1
ATOM 1527 C C . MET A 1 199 ? -2.581 3.201 26.149 1.00 81.62 199 MET A C 1
ATOM 1529 O O . MET A 1 199 ? -1.838 3.632 27.033 1.00 81.62 199 MET A O 1
ATOM 1533 N N . ALA A 1 200 ? -3.870 2.936 26.372 1.00 75.50 200 ALA A N 1
ATOM 1534 C CA . ALA A 1 200 ? -4.477 3.020 27.690 1.00 75.50 200 ALA A CA 1
ATOM 1535 C C . ALA A 1 200 ? -3.759 2.062 28.661 1.00 75.50 200 ALA A C 1
ATOM 1537 O O . ALA A 1 200 ? -3.539 0.893 28.328 1.00 75.50 200 ALA A O 1
ATOM 1538 N N . PRO A 1 201 ? -3.374 2.519 29.867 1.00 62.47 201 PRO A N 1
ATOM 1539 C CA . PRO A 1 201 ? -2.790 1.627 30.856 1.00 62.47 201 PRO A CA 1
ATOM 1540 C C . PRO A 1 201 ? -3.782 0.501 31.167 1.00 62.47 201 PRO A C 1
ATOM 1542 O O . PRO A 1 201 ? -4.968 0.758 31.372 1.00 62.47 201 PRO A O 1
ATOM 1545 N N . ALA A 1 202 ? -3.287 -0.741 31.242 1.00 63.75 202 ALA A N 1
ATOM 1546 C CA . ALA A 1 202 ? -4.089 -1.948 31.501 1.00 63.75 202 ALA A CA 1
ATOM 1547 C C . ALA A 1 202 ? -4.927 -1.869 32.795 1.00 63.75 202 ALA A C 1
ATOM 1549 O O . ALA A 1 202 ? -5.854 -2.649 32.998 1.00 63.75 202 ALA A O 1
ATOM 1550 N N . THR A 1 203 ? -4.612 -0.905 33.658 1.00 58.16 203 THR A N 1
ATOM 1551 C CA . THR A 1 203 ? -5.410 -0.498 34.805 1.00 58.16 203 THR A CA 1
ATOM 1552 C C . THR A 1 203 ? -5.505 1.026 34.822 1.00 58.16 203 THR A C 1
ATOM 1554 O O . THR A 1 203 ? -4.487 1.708 34.978 1.00 58.16 203 THR A O 1
ATOM 1557 N N . LEU A 1 204 ? -6.718 1.576 34.738 1.00 53.81 204 LEU A N 1
ATOM 1558 C CA . LEU A 1 204 ? -6.970 2.900 35.310 1.00 53.81 204 LEU A CA 1
ATOM 1559 C C . LEU A 1 204 ? -6.520 2.850 36.783 1.00 53.81 204 LEU A C 1
ATOM 1561 O O . LEU A 1 204 ? -6.832 1.862 37.457 1.00 53.81 204 LEU A O 1
ATOM 1565 N N . PRO A 1 205 ? -5.827 3.867 37.330 1.00 53.09 205 PRO A N 1
ATOM 1566 C CA . PRO A 1 205 ? -5.837 4.032 38.769 1.00 53.09 205 PRO A CA 1
ATOM 1567 C C . PRO A 1 205 ? -7.305 4.250 39.123 1.00 53.09 205 PRO A C 1
ATOM 1569 O O . PRO A 1 205 ? -7.866 5.306 38.835 1.00 53.09 205 PRO A O 1
ATOM 1572 N N . THR A 1 206 ? -7.955 3.238 39.697 1.00 56.66 206 THR A N 1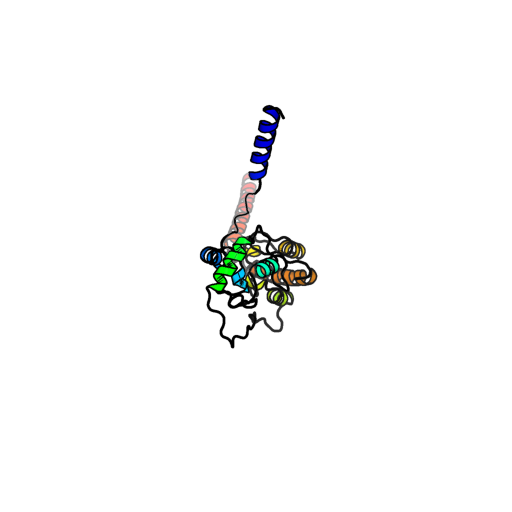
ATOM 1573 C CA . THR A 1 206 ? -9.178 3.462 40.459 1.00 56.66 206 THR A CA 1
ATOM 1574 C C . THR A 1 206 ? -8.817 4.544 41.456 1.00 56.66 206 THR A C 1
ATOM 1576 O O . THR A 1 206 ? -7.986 4.310 42.339 1.00 56.66 206 THR A O 1
ATOM 1579 N N . SER A 1 207 ? -9.356 5.745 41.275 1.00 61.59 207 SER A N 1
ATOM 1580 C CA . SER A 1 207 ? -9.333 6.778 42.295 1.00 61.59 207 SER A CA 1
ATOM 1581 C C . SER A 1 207 ? -9.895 6.142 43.571 1.00 61.59 207 SER A C 1
ATOM 1583 O O . SER A 1 207 ? -11.093 5.905 43.682 1.00 61.59 207 SER A O 1
ATOM 1585 N N . GLY A 1 208 ? -9.001 5.753 44.487 1.00 58.44 208 GLY A N 1
ATOM 1586 C CA . GLY A 1 208 ? -9.336 5.053 45.734 1.00 58.44 208 GLY A CA 1
ATOM 1587 C C . GLY A 1 208 ? -8.821 3.613 45.905 1.00 58.44 208 GLY A C 1
ATOM 1588 O O . GLY A 1 208 ? -9.118 3.015 46.933 1.00 58.44 208 GLY A O 1
ATOM 1589 N N . GLY A 1 209 ? -8.058 3.039 44.968 1.00 59.06 209 GLY A N 1
ATOM 1590 C CA . GLY A 1 209 ? -7.483 1.690 45.121 1.00 59.06 209 GLY A CA 1
ATOM 1591 C C . GLY A 1 209 ? -6.102 1.669 45.793 1.00 59.06 209 GLY A C 1
ATOM 1592 O O . GLY A 1 209 ? -5.268 2.535 45.528 1.00 59.06 209 GLY A O 1
ATOM 1593 N N . THR A 1 210 ? -5.845 0.669 46.643 1.00 55.91 210 THR A N 1
ATOM 1594 C CA . THR A 1 210 ? -4.541 0.429 47.290 1.00 55.91 210 THR A CA 1
ATOM 1595 C C . THR A 1 210 ? -3.440 0.266 46.229 1.00 55.91 210 THR A C 1
ATOM 1597 O O . THR A 1 210 ? -3.629 -0.516 45.295 1.00 55.91 210 THR A O 1
ATOM 1600 N N . PRO A 1 211 ? -2.296 0.974 46.328 1.00 57.69 211 PRO A N 1
ATOM 1601 C CA . PRO A 1 211 ? -1.249 0.904 45.314 1.00 57.69 211 PRO A CA 1
ATOM 1602 C C . PRO A 1 211 ? -0.693 -0.526 45.182 1.00 57.69 211 PRO A C 1
ATOM 1604 O O . PRO A 1 211 ? -0.586 -1.235 46.185 1.00 57.69 211 PRO A O 1
ATOM 1607 N N . PRO A 1 212 ? -0.287 -0.948 43.968 1.00 60.31 212 PRO A N 1
ATOM 1608 C CA . PRO A 1 212 ? 0.171 -2.314 43.694 1.00 60.31 212 PRO A CA 1
ATOM 1609 C C . PRO A 1 212 ? 1.465 -2.688 44.435 1.00 60.31 212 PRO A C 1
ATOM 1611 O O . PRO A 1 212 ? 1.821 -3.862 44.501 1.00 60.31 212 PRO A O 1
ATOM 1614 N N . ASN A 1 213 ? 2.168 -1.712 45.024 1.00 65.06 213 ASN A N 1
ATOM 1615 C CA . ASN A 1 213 ? 3.232 -1.943 45.991 1.00 65.06 213 ASN A CA 1
ATOM 1616 C C . ASN A 1 213 ? 3.127 -0.960 47.182 1.00 65.06 213 ASN A C 1
ATOM 1618 O O . ASN A 1 213 ? 2.772 0.205 47.004 1.00 65.06 213 ASN A O 1
ATOM 1622 N N . PRO A 1 214 ? 3.437 -1.401 48.417 1.00 75.62 214 PRO A N 1
ATOM 1623 C CA . PRO A 1 214 ? 3.352 -0.543 49.601 1.00 75.62 214 PRO A CA 1
ATOM 1624 C C . PRO A 1 214 ? 4.553 0.406 49.744 1.00 75.62 214 PRO A C 1
ATOM 1626 O O . PRO A 1 214 ? 4.527 1.311 50.579 1.00 75.62 214 PRO A O 1
ATOM 1629 N N . TRP A 1 215 ? 5.615 0.218 48.951 1.00 76.62 215 TRP A N 1
ATOM 1630 C CA . TRP A 1 215 ? 6.879 0.934 49.132 1.00 76.62 215 TRP A CA 1
ATOM 1631 C C . TRP A 1 215 ? 6.805 2.454 48.975 1.00 76.62 215 TRP A C 1
ATOM 1633 O O . TRP A 1 215 ? 7.370 3.135 49.827 1.00 76.62 215 TRP A O 1
ATOM 1643 N N . PRO A 1 216 ? 6.095 3.024 47.987 1.00 78.44 216 PRO A N 1
ATOM 1644 C CA . PRO A 1 216 ? 5.955 4.472 47.877 1.00 78.44 216 PRO A CA 1
ATOM 1645 C C . PRO A 1 216 ? 5.305 5.087 49.121 1.00 78.44 216 PRO A C 1
ATOM 1647 O O . PRO A 1 216 ? 5.771 6.107 49.624 1.00 78.44 216 PRO A O 1
ATOM 1650 N N . LEU A 1 217 ? 4.282 4.427 49.676 1.00 77.06 217 LEU A N 1
ATOM 1651 C CA . LEU A 1 217 ? 3.590 4.891 50.878 1.00 77.06 217 LEU A CA 1
ATOM 1652 C C . LEU A 1 217 ? 4.476 4.756 52.124 1.00 77.06 217 LEU A C 1
ATOM 1654 O O . LEU A 1 217 ? 4.553 5.675 52.935 1.00 77.06 217 LEU A O 1
ATOM 1658 N N . ALA A 1 218 ? 5.194 3.637 52.249 1.00 81.38 218 ALA A N 1
ATOM 1659 C CA . ALA A 1 218 ? 6.147 3.413 53.332 1.00 81.38 218 ALA A CA 1
ATOM 1660 C C . ALA A 1 218 ? 7.291 4.443 53.316 1.00 81.38 218 ALA A C 1
ATOM 1662 O O . ALA A 1 218 ? 7.671 4.947 54.370 1.00 81.38 218 ALA A O 1
ATOM 1663 N N . LEU A 1 219 ? 7.801 4.806 52.134 1.00 84.25 219 LEU A N 1
ATOM 1664 C CA . LEU A 1 219 ? 8.833 5.834 51.978 1.00 84.25 219 LEU A CA 1
ATOM 1665 C C . LEU A 1 219 ? 8.310 7.232 52.320 1.00 84.25 219 LEU A C 1
ATOM 1667 O O . LEU A 1 219 ? 9.008 7.990 52.993 1.00 84.25 219 LEU A O 1
ATOM 1671 N N . MET A 1 220 ? 7.077 7.568 51.924 1.00 83.00 220 MET A N 1
ATOM 1672 C CA . MET A 1 220 ? 6.452 8.833 52.325 1.00 83.00 220 MET A CA 1
ATOM 1673 C C . MET A 1 220 ? 6.260 8.908 53.843 1.00 83.00 220 MET A C 1
ATOM 1675 O O . MET A 1 220 ? 6.624 9.912 54.453 1.00 83.00 220 MET A O 1
ATOM 1679 N N . LEU A 1 221 ? 5.752 7.844 54.474 1.00 85.38 221 LEU A N 1
ATOM 1680 C CA . LEU A 1 221 ? 5.570 7.795 55.928 1.00 85.38 221 LEU A CA 1
ATOM 1681 C C . LEU A 1 221 ? 6.906 7.855 56.679 1.00 85.38 221 LEU A C 1
ATOM 1683 O O . LEU A 1 221 ? 7.020 8.591 57.659 1.00 85.38 221 LEU A O 1
ATOM 1687 N N . ALA A 1 222 ? 7.933 7.149 56.198 1.00 86.38 222 ALA A N 1
ATOM 1688 C CA . ALA A 1 222 ? 9.282 7.224 56.753 1.00 86.38 222 ALA A CA 1
ATOM 1689 C C . ALA A 1 222 ? 9.873 8.638 56.625 1.00 86.38 222 ALA A C 1
ATOM 1691 O O . ALA A 1 222 ? 10.462 9.146 57.579 1.00 86.38 222 ALA A O 1
ATOM 1692 N N . GLY A 1 223 ? 9.664 9.306 55.485 1.00 86.62 223 GLY A N 1
ATOM 1693 C CA . GLY A 1 223 ? 10.077 10.694 55.271 1.00 86.62 223 GLY A CA 1
ATOM 1694 C C . GLY A 1 223 ? 9.385 11.667 56.228 1.00 86.62 223 GLY A C 1
ATOM 1695 O O . GLY A 1 223 ? 10.050 12.480 56.870 1.00 86.62 223 GLY A O 1
ATOM 1696 N N . VAL A 1 224 ? 8.064 11.547 56.396 1.00 88.31 224 VAL A N 1
ATOM 1697 C CA . VAL A 1 224 ? 7.292 12.371 57.343 1.00 88.31 224 VAL A CA 1
ATOM 1698 C C . VAL A 1 224 ? 7.756 12.140 58.783 1.00 88.31 224 VAL A C 1
ATOM 1700 O O . VAL A 1 224 ? 7.958 13.106 59.519 1.00 88.31 224 VAL A O 1
ATOM 1703 N N . ALA A 1 225 ? 7.991 10.886 59.181 1.00 85.19 225 ALA A N 1
ATOM 1704 C CA . ALA A 1 225 ? 8.495 10.554 60.512 1.00 85.19 225 ALA A CA 1
ATOM 1705 C C . ALA A 1 225 ? 9.902 11.122 60.761 1.00 85.19 225 ALA A C 1
ATOM 1707 O O . ALA A 1 225 ? 10.159 11.669 61.832 1.00 85.19 225 ALA A O 1
ATOM 1708 N N . ALA A 1 226 ? 10.796 11.055 59.770 1.00 85.88 226 ALA A N 1
ATOM 1709 C CA . ALA A 1 226 ? 12.138 11.626 59.866 1.00 85.88 226 ALA A CA 1
ATOM 1710 C C . ALA A 1 226 ? 12.103 13.156 60.013 1.00 85.88 226 ALA A C 1
ATOM 1712 O O . ALA A 1 226 ? 12.811 13.716 60.851 1.00 85.88 226 ALA A O 1
ATOM 1713 N N . VAL A 1 227 ? 11.239 13.834 59.253 1.00 85.19 227 VAL A N 1
ATOM 1714 C CA . VAL A 1 227 ? 11.054 15.289 59.345 1.00 85.19 227 VAL A CA 1
ATOM 1715 C C . VAL A 1 227 ? 10.467 15.680 60.704 1.00 85.19 227 VAL A C 1
ATOM 1717 O O . VAL A 1 227 ? 11.012 16.555 61.378 1.00 85.19 227 VAL A O 1
ATOM 1720 N N . ALA A 1 228 ? 9.405 15.007 61.154 1.00 82.88 228 ALA A N 1
ATOM 1721 C CA . ALA A 1 228 ? 8.785 15.264 62.454 1.00 82.88 228 ALA A CA 1
ATOM 1722 C C . ALA A 1 228 ? 9.750 14.995 63.622 1.00 82.88 228 ALA A C 1
ATOM 1724 O O . ALA A 1 228 ? 9.860 15.813 64.538 1.00 82.88 228 ALA A O 1
ATOM 1725 N N . GLY A 1 229 ? 10.505 13.893 63.562 1.00 83.81 229 GLY A N 1
ATOM 1726 C CA . GLY A 1 229 ? 11.556 13.570 64.527 1.00 83.81 229 GLY A CA 1
ATOM 1727 C C . GLY A 1 229 ? 12.670 14.619 64.546 1.00 83.81 229 GLY A C 1
ATOM 1728 O O . GLY A 1 229 ? 13.099 15.039 65.620 1.00 83.81 229 GLY A O 1
ATOM 1729 N N . GLY A 1 230 ? 13.081 15.117 63.376 1.00 82.12 230 GLY A N 1
ATOM 1730 C CA . GLY A 1 230 ? 14.041 16.214 63.254 1.00 82.12 230 GLY A CA 1
ATOM 1731 C C . GLY A 1 230 ? 13.553 17.510 63.908 1.00 82.12 230 GLY A C 1
ATOM 1732 O O . GLY A 1 230 ? 14.307 18.148 64.645 1.00 82.12 230 GLY A O 1
ATOM 1733 N N . PHE A 1 231 ? 12.284 17.881 63.711 1.00 80.62 231 PHE A N 1
ATOM 1734 C CA . PHE A 1 231 ? 11.688 19.046 64.375 1.00 80.62 231 PHE A CA 1
ATOM 1735 C C . PHE A 1 231 ? 11.584 18.869 65.895 1.00 80.62 231 PHE A C 1
ATOM 1737 O O . PHE A 1 231 ? 11.903 19.799 66.637 1.00 80.62 231 PHE A O 1
ATOM 1744 N N . ALA A 1 232 ? 11.201 17.681 66.371 1.00 74.44 232 ALA A N 1
ATOM 1745 C CA . ALA A 1 232 ? 11.115 17.383 67.799 1.00 74.44 232 ALA A CA 1
ATOM 1746 C C . ALA A 1 232 ? 12.493 17.426 68.485 1.00 74.44 232 ALA A C 1
ATOM 1748 O O . ALA A 1 232 ? 12.648 18.062 69.529 1.00 74.44 232 ALA A O 1
ATOM 1749 N N . LEU A 1 233 ? 13.516 16.823 67.868 1.00 73.12 233 LEU A N 1
ATOM 1750 C CA . LEU A 1 233 ? 14.895 16.858 68.364 1.00 73.12 233 LEU A CA 1
ATOM 1751 C C . LEU A 1 233 ? 15.465 18.281 68.354 1.00 73.12 233 LEU A C 1
ATOM 1753 O O . LEU A 1 233 ? 16.086 18.698 69.329 1.00 73.12 233 LEU A O 1
ATOM 1757 N N . ARG A 1 234 ? 15.200 19.066 67.302 1.00 71.06 234 ARG A N 1
ATOM 1758 C CA . ARG A 1 234 ? 15.603 20.479 67.240 1.00 71.06 234 ARG A CA 1
ATOM 1759 C C . ARG A 1 234 ? 14.925 21.318 68.326 1.00 71.06 234 ARG A C 1
ATOM 1761 O O . ARG A 1 234 ? 15.583 22.151 68.942 1.00 71.06 234 ARG A O 1
ATOM 1768 N N . GLY A 1 235 ? 13.643 21.079 68.600 1.00 69.00 235 GLY A N 1
ATOM 1769 C CA . GLY A 1 235 ? 12.917 21.732 69.693 1.00 69.00 235 GLY A CA 1
ATOM 1770 C C . GLY A 1 235 ? 13.455 21.371 71.083 1.00 69.00 235 GLY A C 1
ATOM 1771 O O . GLY A 1 235 ? 13.467 22.220 71.971 1.00 69.00 235 GLY A O 1
ATOM 1772 N N . PHE A 1 236 ? 13.941 20.140 71.268 1.00 66.94 236 PHE A N 1
ATOM 1773 C CA . PHE A 1 236 ? 14.573 19.696 72.513 1.00 66.94 236 PHE A CA 1
ATOM 1774 C C . PHE A 1 236 ? 15.964 20.315 72.718 1.00 66.94 236 PHE A C 1
ATOM 1776 O O . PHE A 1 236 ? 16.277 20.759 73.820 1.00 66.94 236 PHE A O 1
ATOM 1783 N N . VAL A 1 237 ? 16.777 20.402 71.659 1.00 67.56 237 VAL A N 1
ATOM 1784 C CA . VAL A 1 237 ? 18.114 21.022 71.708 1.00 67.56 237 VAL A CA 1
ATOM 1785 C C . VAL A 1 237 ? 18.038 22.529 71.976 1.00 67.56 237 VAL A C 1
ATOM 1787 O O . VAL A 1 237 ? 18.872 23.043 72.705 1.00 67.56 237 VAL A O 1
ATOM 1790 N N . LEU A 1 238 ? 17.026 23.231 71.455 1.00 65.25 238 LEU A N 1
ATOM 1791 C CA . LEU A 1 238 ? 16.843 24.676 71.673 1.00 65.25 238 LEU A CA 1
ATOM 1792 C C . LEU A 1 238 ? 16.237 25.046 73.045 1.00 65.25 238 LEU A C 1
ATOM 1794 O O . LEU A 1 238 ? 16.095 26.230 73.340 1.00 65.25 238 LEU A O 1
ATOM 1798 N N . ARG A 1 239 ? 15.833 24.062 73.863 1.00 60.59 239 ARG A N 1
ATOM 1799 C CA . ARG A 1 239 ? 15.268 24.263 75.216 1.00 60.59 239 ARG A CA 1
ATOM 1800 C C . ARG A 1 239 ? 16.254 23.964 76.355 1.00 60.59 239 ARG A C 1
ATOM 1802 O O . ARG A 1 239 ? 15.857 24.061 77.515 1.00 60.59 239 ARG A O 1
ATOM 1809 N N . ARG A 1 240 ? 17.491 23.582 76.038 1.00 53.94 240 ARG A N 1
ATOM 1810 C CA . ARG A 1 240 ? 18.617 23.539 76.982 1.00 53.94 240 ARG A CA 1
ATOM 1811 C C . ARG A 1 240 ? 19.492 24.765 76.786 1.00 53.94 240 ARG A C 1
ATOM 1813 O O . ARG A 1 240 ? 20.071 25.196 77.801 1.00 53.94 240 ARG A O 1
#

Mean predicted aligned error: 13.47 Å

Foldseek 3Di:
DDPVVVVVVVVVVVVVVVPDPDPPPQDAALVLLLCCLQPQALVCLAQNNLQCGEQHHRPQVDPDDLVVQVCCQQPNDALRFHDDCVSPNSSSSSNVNVNSPVGDHDPPPDDDDYHDLPADPPQQLLLVLCSRSPVCSQAPSVAARVVCVVVVHQFDLVNQQCCQQPNDDRRGHDDCVRPNSVSSNSNSVSNNVRSCVVPPPPDDPPPDDDDPDCVVVVVVVVVVVVVVVVVVVVVVVVVD

Radius of gyration: 32.43 Å; Cα contacts (8 Å, |Δi|>4): 233; chains: 1; bounding box: 63×48×131 Å

Secondary structure (DSSP, 8-state):
--HHHHHHHHHHHHHHTTS----------HHHHHHIIIII-SHHHHH-TTSS-SSS---TT----HHHHHHHHHS--TTPPB--TTTS-HHHHHHHHHHHHTSPPPPTT----PPP----TT--HHHHHHHHTTGGGTS-SSS--HHHHHHT----HHHHHHHHHS--TTPPB--TTTS-HHHHHHHHHHHHHHHHHHHS-SS---TTPPPS-S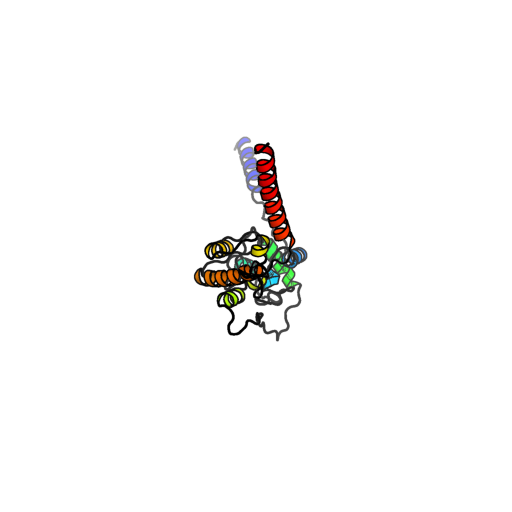HHHHHHHHHHHHHHHHHHHHHHHTT-

Nearest PDB structures (foldseek):
  6u97-assembly1_A  TM=7.840E-01  e=3.034E-01  Geobacter sulfurreducens PCA
  3dp5-assembly1_A  TM=6.360E-01  e=1.888E-01  Geobacter sulfurreducens
  5mxy-assembly1_A  TM=6.919E-01  e=5.139E-01  Candidatus Kuenenia stuttgartensis
  5mxz-assembly1_A  TM=6.951E-01  e=5.710E-01  Candidatus Kuenenia stuttgartensis

pLDDT: mean 84.1, std 14.02, range [49.34, 98.12]

Sequence (240 aa):
MTTIEKLFVLTIGALIFAGFSPSLAHAQNPDNGKLVWEEQSNCKNCHGDMGQGKWSGPLVGSEKTADEWIEQVRTPKRAMPAFSAEQISDDQIRDVFAYMATLPPPPEDFEFMPMDPGLAADAHPGQVLLAQKRCAA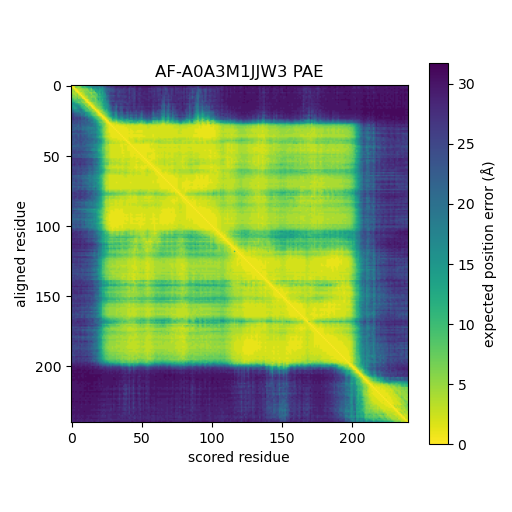CHSTDGPIKGFIKRAEMPTVEGVIKQVRTPFKYMPAFNAEQVSDEELAQIADFVTQQVSAQMAPATLPTSGGTPPNPWPLALMLAGVAAVAGGFALRGFVLRR